Protein AF-A0A7S1Y9V2-F1 (afdb_monomer_lite)

Sequence (322 aa):
MIDVIALRSRYLSIAEAQQNALLRGYDDINAQWHADGDAVVEASERARDGICAKVRVQIKQRAILTREAFEAELQIENGGNVMSEIQVTIKISQKDTGEEATERFSFGEPELVGITGVHGEGTLEPSTSGTATWIFLALGDAAPEEPVAYDVSGSLSYVMDGVLNTETLLPDTIQVSPDPQLELVYFHEYEIFGDDPFTLEVEPSIPYKLAVLVKNVGFGDAISFRIASAQPEIIENDKGLLVDFTIIEAQVAGEPAETNLEVDFGDIPAMSTSVGIWTLTHLCRAHFQTTTLRSRTRVQSTMIGWRLSKVLRFMNLRTVYT

Structure (mmCIF, N/CA/C/O backbone):
data_AF-A0A7S1Y9V2-F1
#
_entry.id   AF-A0A7S1Y9V2-F1
#
loop_
_atom_site.group_PDB
_atom_site.id
_atom_site.type_symbol
_atom_site.label_atom_id
_atom_site.label_alt_id
_atom_site.label_comp_id
_atom_site.label_asym_id
_atom_site.label_entity_id
_atom_site.label_seq_id
_atom_site.pdbx_PDB_ins_code
_atom_site.Cartn_x
_atom_site.Cartn_y
_atom_site.Cartn_z
_atom_site.occupancy
_atom_site.B_iso_or_equiv
_atom_site.auth_seq_id
_atom_site.auth_comp_id
_atom_site.auth_asym_id
_atom_site.auth_atom_id
_atom_site.pdbx_PDB_model_num
ATOM 1 N N . MET A 1 1 ? 17.838 0.874 -98.955 1.00 64.06 1 MET A N 1
ATOM 2 C CA .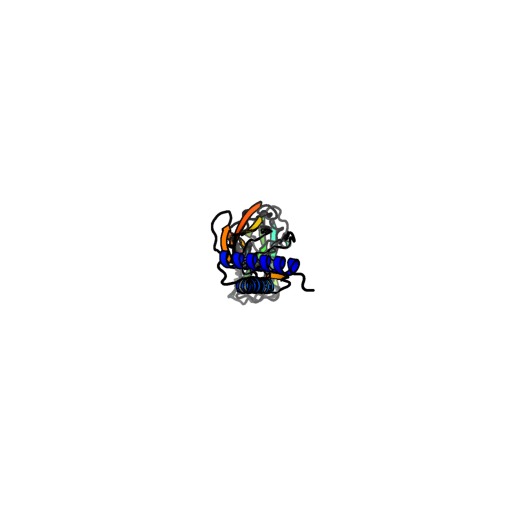 MET A 1 1 ? 19.272 0.539 -98.817 1.00 64.06 1 MET A CA 1
ATOM 3 C C . MET A 1 1 ? 19.503 0.216 -97.349 1.00 64.06 1 MET A C 1
ATOM 5 O O . MET A 1 1 ? 19.065 1.011 -96.529 1.00 64.06 1 MET A O 1
ATOM 9 N N . ILE A 1 2 ? 20.051 -0.955 -97.012 1.00 64.31 2 ILE A N 1
ATOM 10 C CA . ILE A 1 2 ? 20.364 -1.310 -95.616 1.00 64.31 2 ILE A CA 1
ATOM 11 C C . ILE A 1 2 ? 21.590 -0.498 -95.195 1.00 64.31 2 ILE A C 1
ATOM 13 O O . ILE A 1 2 ? 22.586 -0.487 -95.917 1.00 64.31 2 ILE A O 1
ATOM 17 N N . ASP A 1 3 ? 21.512 0.184 -94.055 1.00 83.25 3 ASP A N 1
ATOM 18 C CA . ASP A 1 3 ? 22.645 0.906 -93.480 1.00 83.25 3 ASP A CA 1
ATOM 19 C C . ASP A 1 3 ? 23.629 -0.093 -92.852 1.00 83.25 3 ASP A C 1
ATOM 21 O O . ASP A 1 3 ? 23.461 -0.573 -91.728 1.00 83.25 3 ASP A O 1
ATOM 25 N N . VAL A 1 4 ? 24.651 -0.444 -93.629 1.00 81.44 4 VAL A N 1
ATOM 26 C CA . VAL A 1 4 ? 25.672 -1.428 -93.250 1.00 81.44 4 VAL A CA 1
ATOM 27 C C . VAL A 1 4 ? 26.556 -0.916 -92.104 1.00 81.44 4 VAL A C 1
ATOM 29 O O . VAL A 1 4 ? 27.076 -1.720 -91.329 1.00 81.44 4 VAL A O 1
ATOM 32 N N . ILE A 1 5 ? 26.703 0.405 -91.948 1.00 83.00 5 ILE A N 1
ATOM 33 C CA . ILE A 1 5 ? 27.496 1.009 -90.867 1.00 83.00 5 ILE A CA 1
ATOM 34 C C . ILE A 1 5 ? 26.743 0.857 -89.543 1.00 83.00 5 ILE A C 1
ATOM 36 O O . ILE A 1 5 ? 27.312 0.371 -88.561 1.00 83.00 5 ILE A O 1
ATOM 40 N N . ALA A 1 6 ? 25.447 1.179 -89.535 1.00 77.50 6 ALA A N 1
ATOM 41 C CA . ALA A 1 6 ? 24.588 0.989 -88.370 1.00 77.50 6 ALA A CA 1
ATOM 42 C C . ALA A 1 6 ? 24.471 -0.494 -87.971 1.00 77.50 6 ALA A C 1
ATOM 44 O O . ALA A 1 6 ? 24.520 -0.825 -86.784 1.00 77.50 6 ALA A O 1
ATOM 45 N N . LEU A 1 7 ? 24.372 -1.402 -88.950 1.00 76.06 7 LEU A N 1
ATOM 46 C CA . LEU A 1 7 ? 24.314 -2.844 -88.696 1.00 76.06 7 LEU A CA 1
ATOM 47 C C . LEU A 1 7 ? 25.605 -3.361 -88.039 1.00 76.06 7 LEU A C 1
ATOM 49 O O . LEU A 1 7 ? 25.551 -4.102 -87.059 1.00 76.06 7 LEU A O 1
ATOM 53 N N . ARG A 1 8 ? 26.771 -2.936 -88.544 1.00 77.75 8 ARG A N 1
ATOM 54 C CA . ARG A 1 8 ? 28.077 -3.327 -87.994 1.00 77.75 8 ARG A CA 1
ATOM 55 C C . ARG A 1 8 ? 28.277 -2.810 -86.571 1.00 77.75 8 ARG A C 1
ATOM 57 O O . ARG A 1 8 ? 28.791 -3.543 -85.733 1.00 77.75 8 ARG A O 1
ATOM 64 N N . SER A 1 9 ? 27.852 -1.577 -86.296 1.00 79.00 9 SER A N 1
ATOM 65 C CA . SER A 1 9 ? 27.908 -1.000 -84.949 1.00 79.00 9 SER A CA 1
ATOM 66 C C . SER A 1 9 ? 27.074 -1.811 -83.950 1.00 79.00 9 SER A C 1
ATOM 68 O O . SER A 1 9 ? 27.577 -2.150 -82.883 1.00 79.00 9 SER A O 1
ATOM 70 N N . ARG A 1 10 ? 25.851 -2.216 -84.324 1.00 80.25 10 ARG A N 1
ATOM 71 C CA . ARG A 1 10 ? 25.000 -3.067 -83.474 1.00 80.25 10 ARG A CA 1
ATOM 72 C C . ARG A 1 10 ? 25.573 -4.468 -83.261 1.00 80.25 10 ARG A C 1
ATOM 74 O O . ARG A 1 10 ? 25.473 -5.009 -82.164 1.00 80.25 10 ARG A O 1
ATOM 81 N N . TYR A 1 11 ? 26.185 -5.056 -84.289 1.00 79.94 11 TYR A N 1
ATOM 82 C CA . TYR A 1 11 ? 26.828 -6.366 -84.165 1.00 79.94 11 TYR A CA 1
ATOM 83 C C . TYR A 1 11 ? 27.984 -6.337 -83.158 1.00 79.94 11 TYR A C 1
ATOM 85 O O . TYR A 1 11 ? 28.075 -7.217 -82.307 1.00 79.94 11 TYR A O 1
ATOM 93 N N . LEU A 1 12 ? 28.829 -5.302 -83.215 1.00 80.56 12 LEU A N 1
ATOM 94 C CA . LEU A 1 12 ? 29.941 -5.139 -82.276 1.00 80.56 12 LEU A CA 1
ATOM 95 C C . LEU A 1 12 ? 29.446 -4.974 -80.836 1.00 80.56 12 LEU A C 1
ATOM 97 O O . LEU A 1 12 ? 29.950 -5.661 -79.956 1.00 80.56 12 LEU A O 1
ATOM 101 N N . SER A 1 13 ? 28.401 -4.172 -80.605 1.00 79.69 13 SER A N 1
ATOM 102 C CA . SER A 1 13 ? 27.840 -4.018 -79.255 1.00 79.69 13 SER A CA 1
ATOM 103 C C . SER A 1 13 ? 27.246 -5.316 -78.696 1.00 79.69 13 SER A C 1
ATOM 105 O O . SER A 1 13 ? 27.352 -5.576 -77.502 1.00 79.69 13 SER A O 1
ATOM 107 N N . ILE A 1 14 ? 26.636 -6.152 -79.546 1.00 83.25 14 ILE A N 1
ATOM 108 C CA . ILE A 1 14 ? 26.096 -7.454 -79.121 1.00 83.25 14 ILE A CA 1
ATOM 109 C C . ILE A 1 14 ? 27.239 -8.429 -78.812 1.00 83.25 14 ILE A C 1
ATOM 111 O O . ILE A 1 14 ? 27.176 -9.142 -77.816 1.00 83.25 14 ILE A O 1
ATOM 115 N N . ALA A 1 15 ? 28.298 -8.436 -79.626 1.00 81.31 15 ALA A N 1
ATOM 116 C CA . ALA A 1 15 ? 29.471 -9.276 -79.396 1.00 81.31 15 ALA A CA 1
ATOM 117 C C . ALA A 1 15 ? 30.205 -8.905 -78.094 1.00 81.31 15 ALA A C 1
ATOM 119 O O . ALA A 1 15 ? 30.590 -9.789 -77.332 1.00 81.31 15 ALA A O 1
ATOM 120 N N . GLU A 1 16 ? 30.347 -7.609 -77.806 1.00 85.62 16 GLU A N 1
ATOM 121 C CA . GLU A 1 16 ? 30.912 -7.121 -76.543 1.00 85.62 16 GLU A CA 1
ATOM 122 C C . GLU A 1 16 ? 30.051 -7.528 -75.343 1.00 85.62 16 GLU A C 1
ATOM 124 O O . GLU A 1 16 ? 30.568 -8.031 -74.345 1.00 85.62 16 GLU A O 1
ATOM 129 N N . ALA A 1 17 ? 28.731 -7.366 -75.444 1.00 81.44 17 ALA A N 1
ATOM 130 C CA . ALA A 1 17 ? 27.815 -7.753 -74.379 1.00 81.44 17 ALA A CA 1
ATOM 131 C C . ALA A 1 17 ? 27.815 -9.276 -74.132 1.00 81.44 17 ALA A C 1
ATOM 133 O O . ALA A 1 17 ? 27.832 -9.702 -72.980 1.00 81.44 17 ALA A O 1
ATOM 134 N N . GLN A 1 18 ? 27.911 -10.090 -75.188 1.00 85.81 18 GLN A N 1
ATOM 135 C CA . GLN A 1 18 ? 28.075 -11.543 -75.085 1.00 85.81 18 GLN A CA 1
ATOM 136 C C . GLN A 1 18 ? 29.379 -11.924 -74.372 1.00 85.81 18 GLN A C 1
ATOM 138 O O . GLN A 1 18 ? 29.389 -12.801 -73.510 1.00 85.81 18 GLN A O 1
ATOM 143 N N . GLN A 1 19 ? 30.490 -11.264 -74.704 1.00 82.94 19 GLN A N 1
ATOM 144 C CA . GLN A 1 19 ? 31.775 -11.550 -74.073 1.00 82.94 19 GLN A CA 1
ATOM 145 C C . GLN A 1 19 ? 31.788 -11.146 -72.594 1.00 82.94 19 GLN A C 1
ATOM 147 O O . GLN A 1 19 ? 32.357 -11.857 -71.767 1.00 82.94 19 GLN A O 1
ATOM 152 N N . ASN A 1 20 ? 31.106 -10.055 -72.242 1.00 82.56 20 ASN A N 1
ATOM 153 C CA . ASN A 1 20 ? 30.920 -9.650 -70.852 1.00 82.56 20 ASN A CA 1
ATOM 154 C C . ASN A 1 20 ? 30.060 -10.645 -70.056 1.00 82.56 20 ASN A C 1
ATOM 156 O O . ASN A 1 20 ? 30.394 -10.923 -68.906 1.00 82.56 20 ASN A O 1
ATOM 160 N N . ALA A 1 21 ? 29.001 -11.201 -70.654 1.00 80.75 21 ALA A N 1
ATOM 161 C CA . ALA A 1 21 ? 28.176 -12.233 -70.020 1.00 80.75 21 ALA A CA 1
ATOM 162 C C . ALA A 1 21 ? 29.002 -13.493 -69.699 1.00 80.75 21 ALA A C 1
ATOM 164 O O . ALA A 1 21 ? 29.005 -13.959 -68.560 1.00 80.75 21 ALA A O 1
ATOM 165 N N . LEU A 1 22 ? 29.810 -13.954 -70.661 1.00 82.69 22 LEU A N 1
ATOM 166 C CA . LEU A 1 22 ? 30.729 -15.086 -70.482 1.00 82.69 22 LEU A CA 1
ATOM 167 C C . LEU A 1 22 ? 31.776 -14.824 -69.387 1.00 82.69 22 LEU A C 1
ATOM 169 O O . LEU A 1 22 ? 32.043 -15.698 -68.566 1.00 82.69 22 LEU A O 1
ATOM 173 N N . LEU A 1 23 ? 32.350 -13.614 -69.331 1.00 83.25 23 LEU A N 1
ATOM 174 C CA . LEU A 1 23 ? 33.303 -13.224 -68.277 1.00 83.25 23 LEU A CA 1
ATOM 175 C C . LEU A 1 23 ? 32.680 -13.223 -66.875 1.00 83.25 23 LEU A C 1
ATOM 177 O O . LEU A 1 23 ? 33.390 -13.418 -65.892 1.00 83.25 23 LEU A O 1
ATOM 181 N N . ARG A 1 24 ? 31.366 -13.007 -66.784 1.00 77.38 24 ARG A N 1
ATOM 182 C CA . ARG A 1 24 ? 30.592 -13.081 -65.538 1.00 77.38 24 ARG A CA 1
ATOM 183 C C . ARG A 1 24 ? 30.121 -14.503 -65.210 1.00 77.38 24 ARG A C 1
ATOM 185 O O . ARG A 1 24 ? 29.487 -14.688 -64.179 1.00 77.38 24 ARG A O 1
ATOM 192 N N . GLY A 1 25 ? 30.460 -15.491 -66.043 1.00 85.38 25 GLY A N 1
ATOM 193 C CA . GLY A 1 25 ? 30.134 -16.901 -65.830 1.00 85.38 25 GLY A CA 1
ATOM 194 C C . GLY A 1 25 ? 28.787 -17.348 -66.402 1.00 85.38 25 GLY A C 1
ATOM 195 O O . GLY A 1 25 ? 28.347 -18.445 -66.073 1.00 85.38 25 GLY A O 1
ATOM 196 N N . TYR A 1 26 ? 28.139 -16.535 -67.242 1.00 85.44 26 TYR A N 1
ATOM 197 C CA . TYR A 1 26 ? 26.886 -16.896 -67.911 1.00 85.44 26 TYR A CA 1
ATOM 198 C C . TYR A 1 26 ? 27.145 -17.515 -69.285 1.00 85.44 26 TYR A C 1
ATOM 200 O O . TYR A 1 26 ? 28.031 -17.060 -70.004 1.00 85.44 26 TYR A O 1
ATOM 208 N N . ASP A 1 27 ? 26.335 -18.501 -69.679 1.00 85.62 27 ASP A N 1
ATOM 209 C CA . ASP A 1 27 ? 26.472 -19.193 -70.970 1.00 85.62 27 ASP A CA 1
ATOM 210 C C . ASP A 1 27 ? 26.252 -18.261 -72.177 1.00 85.62 27 ASP A C 1
ATOM 212 O O . ASP A 1 27 ? 26.908 -18.398 -73.214 1.00 85.62 27 ASP A O 1
ATOM 216 N N . ASP A 1 28 ? 25.352 -17.281 -72.044 1.00 87.00 28 ASP A N 1
ATOM 217 C CA . ASP A 1 28 ? 25.141 -16.218 -73.021 1.00 87.00 28 ASP A CA 1
ATOM 218 C C . ASP A 1 28 ? 24.487 -14.963 -72.410 1.00 87.00 28 ASP A C 1
ATOM 220 O O . ASP A 1 28 ? 24.159 -14.901 -71.222 1.00 87.00 28 ASP A O 1
ATOM 224 N N . ILE A 1 29 ? 24.312 -13.930 -73.240 1.00 83.56 29 ILE A N 1
ATOM 225 C CA . ILE A 1 29 ? 23.662 -12.678 -72.843 1.00 83.56 29 ILE A CA 1
ATOM 226 C C . ILE A 1 29 ? 22.190 -12.860 -72.438 1.00 83.56 29 ILE A C 1
ATOM 228 O O . ILE A 1 29 ? 21.700 -12.105 -71.601 1.00 83.56 29 ILE A O 1
ATOM 232 N N . ASN A 1 30 ? 21.480 -13.849 -72.992 1.00 81.81 30 ASN A N 1
ATOM 233 C CA . ASN A 1 30 ? 20.092 -14.117 -72.617 1.00 81.81 30 ASN A CA 1
ATOM 234 C C . ASN A 1 30 ? 20.028 -14.782 -71.238 1.00 81.81 30 ASN A C 1
ATOM 236 O O . ASN A 1 30 ? 19.175 -14.414 -70.438 1.00 81.81 30 ASN A O 1
ATOM 240 N N . ALA A 1 31 ? 20.945 -15.701 -70.932 1.00 81.62 31 ALA A N 1
ATOM 241 C CA . ALA A 1 31 ? 21.089 -16.321 -69.620 1.00 81.62 31 ALA A CA 1
ATOM 242 C C . ALA A 1 31 ? 21.401 -15.271 -68.549 1.00 81.62 31 ALA A C 1
ATOM 244 O O . ALA A 1 31 ? 20.777 -15.278 -67.491 1.00 81.62 31 ALA A O 1
ATOM 245 N N . GLN A 1 32 ? 22.291 -14.318 -68.852 1.00 81.75 32 GLN A N 1
ATOM 246 C CA . GLN A 1 32 ? 22.528 -13.179 -67.968 1.00 81.75 32 GLN A CA 1
ATOM 247 C C . GLN A 1 32 ? 21.259 -12.330 -67.789 1.00 81.75 32 GLN A C 1
ATOM 249 O O . GLN A 1 32 ? 20.904 -11.991 -66.667 1.00 81.75 32 GLN A O 1
ATOM 254 N N . TRP A 1 33 ? 20.559 -11.988 -68.875 1.00 79.38 33 TRP A N 1
ATOM 255 C CA . TRP A 1 33 ? 19.345 -11.169 -68.807 1.00 79.38 33 TRP A CA 1
ATOM 256 C C . TRP A 1 33 ? 18.226 -11.834 -67.994 1.00 79.38 33 TRP A C 1
ATOM 258 O O . TRP A 1 33 ? 17.534 -11.154 -67.240 1.00 79.38 33 TRP A O 1
ATOM 268 N N . HIS A 1 34 ? 18.070 -13.154 -68.116 1.00 81.25 34 HIS A N 1
ATOM 269 C CA . HIS A 1 34 ? 17.133 -13.928 -67.306 1.00 81.25 34 HIS A CA 1
ATOM 270 C C . HIS A 1 34 ? 17.538 -13.949 -65.833 1.00 81.25 34 HIS A C 1
ATOM 272 O O . HIS A 1 34 ? 16.699 -13.647 -64.997 1.00 81.25 34 HIS A O 1
ATOM 278 N N . ALA A 1 35 ? 18.810 -14.205 -65.515 1.00 77.25 35 ALA A N 1
ATOM 279 C CA . ALA A 1 35 ? 19.295 -14.193 -64.135 1.00 77.25 35 ALA A CA 1
ATOM 280 C C . ALA A 1 35 ? 19.149 -12.810 -63.473 1.00 77.25 35 ALA A C 1
ATOM 282 O O . ALA A 1 35 ? 18.684 -12.709 -62.339 1.00 77.25 35 ALA A O 1
ATOM 283 N N . ASP A 1 36 ? 19.487 -11.738 -64.196 1.00 77.88 36 ASP A N 1
ATOM 284 C CA . ASP A 1 36 ? 19.296 -10.361 -63.734 1.00 77.88 36 ASP A CA 1
ATOM 285 C C . ASP A 1 36 ? 17.791 -10.052 -63.553 1.00 77.88 36 ASP A C 1
ATOM 287 O O . ASP A 1 36 ? 17.399 -9.371 -62.604 1.00 77.88 36 ASP A O 1
ATOM 291 N N . GLY A 1 37 ? 16.931 -10.577 -64.434 1.00 74.31 37 GLY A N 1
ATOM 292 C CA . GLY A 1 37 ? 15.474 -10.467 -64.339 1.00 74.31 37 GLY A CA 1
ATOM 293 C C . GLY A 1 37 ? 14.886 -11.205 -63.135 1.00 74.31 37 GLY A C 1
ATOM 294 O O . GLY A 1 37 ? 14.095 -10.619 -62.397 1.00 74.31 37 GLY A O 1
ATOM 295 N N . ASP A 1 38 ? 15.307 -12.445 -62.900 1.00 76.38 38 ASP A N 1
ATOM 296 C CA . ASP A 1 38 ? 14.880 -13.271 -61.769 1.00 76.38 38 ASP A CA 1
ATOM 297 C C . ASP A 1 38 ? 15.335 -12.648 -60.444 1.00 76.38 38 ASP A C 1
ATOM 299 O O . ASP A 1 38 ? 14.538 -12.531 -59.518 1.00 76.38 38 ASP A O 1
ATOM 303 N N . ALA A 1 39 ? 16.560 -12.114 -60.377 1.00 70.56 39 ALA A N 1
ATOM 304 C CA . ALA A 1 39 ? 17.049 -11.381 -59.209 1.00 70.56 39 ALA A CA 1
ATOM 305 C C . ALA A 1 39 ? 16.208 -10.127 -58.904 1.00 70.56 39 ALA A C 1
ATOM 307 O O . ALA A 1 39 ? 15.955 -9.813 -57.740 1.00 70.56 39 ALA A O 1
ATOM 308 N N . VAL A 1 40 ? 15.739 -9.412 -59.935 1.00 71.56 40 VAL A N 1
ATOM 309 C CA . VAL A 1 40 ? 14.838 -8.258 -59.777 1.00 71.56 40 VAL A CA 1
ATOM 310 C C . VAL A 1 40 ? 13.437 -8.693 -59.339 1.00 71.56 40 VAL A C 1
ATOM 312 O O . VAL A 1 40 ? 12.821 -8.005 -58.524 1.00 71.56 40 VAL A O 1
ATOM 315 N N . VAL A 1 41 ? 12.925 -9.817 -59.849 1.00 73.88 41 VAL A N 1
ATOM 316 C CA . VAL A 1 41 ? 11.632 -10.379 -59.428 1.00 73.88 41 VAL A CA 1
ATOM 317 C C . VAL A 1 41 ? 11.703 -10.843 -57.975 1.00 73.88 41 VAL A C 1
ATOM 319 O O . VAL A 1 41 ? 10.873 -10.410 -57.183 1.00 73.88 41 VAL A O 1
ATOM 322 N N . GLU A 1 42 ? 12.725 -11.604 -57.588 1.00 67.44 42 GLU A N 1
ATOM 323 C CA . GLU A 1 42 ? 12.941 -12.030 -56.202 1.00 67.44 42 GLU A CA 1
ATOM 324 C C . GLU A 1 42 ? 13.129 -10.845 -55.252 1.00 67.44 42 GLU A C 1
ATOM 326 O O . GLU A 1 42 ? 12.566 -10.840 -54.159 1.00 67.44 42 GLU A O 1
ATOM 331 N N . ALA A 1 43 ? 13.890 -9.819 -55.650 1.00 61.19 43 ALA A N 1
ATOM 332 C CA . ALA A 1 43 ? 14.025 -8.594 -54.867 1.00 61.19 43 ALA A CA 1
ATOM 333 C C . ALA A 1 43 ? 12.691 -7.836 -54.770 1.00 61.19 43 ALA A C 1
ATOM 335 O O . ALA A 1 43 ? 12.378 -7.272 -53.725 1.00 61.19 43 ALA A O 1
ATOM 336 N N . SER A 1 44 ? 11.870 -7.845 -55.825 1.00 60.44 44 SER A N 1
ATOM 337 C CA . SER A 1 44 ? 10.528 -7.255 -55.804 1.00 60.44 44 SER A CA 1
ATOM 338 C C . SER A 1 44 ? 9.541 -8.060 -54.957 1.00 60.44 44 SER A C 1
ATOM 340 O O . SER A 1 44 ? 8.624 -7.461 -54.399 1.00 60.44 44 SER A O 1
ATOM 342 N N . GLU A 1 45 ? 9.670 -9.382 -54.889 1.00 58.75 45 GLU A N 1
ATOM 343 C CA . GLU A 1 45 ? 8.857 -10.255 -54.037 1.00 58.75 45 GLU A CA 1
ATOM 344 C C . GLU A 1 45 ? 9.274 -10.104 -52.571 1.00 58.75 45 GLU A C 1
ATOM 346 O O . GLU A 1 45 ? 8.425 -9.832 -51.724 1.00 58.75 45 GLU A O 1
ATOM 351 N N . ARG A 1 46 ? 10.582 -10.087 -52.285 1.00 54.81 46 ARG A N 1
ATOM 352 C CA . ARG A 1 46 ? 11.122 -9.737 -50.963 1.00 54.81 46 ARG A CA 1
ATOM 353 C C . ARG A 1 46 ? 10.770 -8.321 -50.533 1.00 54.81 46 ARG A C 1
ATOM 355 O O . ARG A 1 46 ? 10.461 -8.122 -49.375 1.00 54.81 46 ARG A O 1
ATOM 362 N N . ALA A 1 47 ? 10.703 -7.348 -51.439 1.00 50.00 47 ALA A N 1
ATOM 363 C CA . ALA A 1 47 ? 10.224 -6.001 -51.123 1.00 50.00 47 ALA A CA 1
ATOM 364 C C . ALA A 1 47 ? 8.699 -5.924 -50.898 1.00 50.00 47 ALA A C 1
ATOM 366 O O . ALA A 1 47 ? 8.209 -4.980 -50.274 1.00 50.00 47 ALA A O 1
ATOM 367 N N . ARG A 1 48 ? 7.927 -6.883 -51.430 1.00 50.12 48 ARG A N 1
ATOM 368 C CA . ARG A 1 48 ? 6.478 -6.996 -51.189 1.00 50.12 48 ARG A CA 1
ATOM 369 C C . ARG A 1 48 ? 6.179 -7.641 -49.835 1.00 50.12 48 ARG A C 1
ATOM 371 O O . ARG A 1 48 ? 5.259 -7.173 -49.165 1.00 50.12 48 ARG A O 1
ATOM 378 N N . ASP A 1 49 ? 6.976 -8.628 -49.433 1.00 47.03 49 ASP A N 1
ATOM 379 C CA . ASP A 1 49 ? 6.857 -9.327 -48.143 1.00 47.03 49 ASP A CA 1
ATOM 380 C C . ASP A 1 49 ? 7.655 -8.645 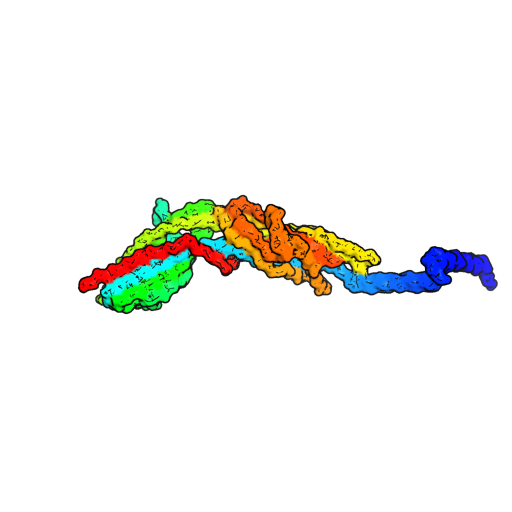-47.014 1.00 47.03 49 ASP A C 1
ATOM 382 O O . ASP A 1 49 ? 7.307 -8.722 -45.836 1.00 47.03 49 ASP A O 1
ATOM 386 N N . GLY A 1 50 ? 8.696 -7.904 -47.382 1.00 45.22 50 GLY A N 1
ATOM 387 C CA . GLY A 1 50 ? 9.606 -7.160 -46.527 1.00 45.22 50 GLY A CA 1
ATOM 388 C C . GLY A 1 50 ? 8.996 -5.873 -46.018 1.00 45.22 50 GLY A C 1
ATOM 389 O O . GLY A 1 50 ? 9.202 -4.795 -46.566 1.00 45.22 50 GLY A O 1
ATOM 390 N N . ILE A 1 51 ? 8.209 -5.964 -44.957 1.00 48.62 51 ILE A N 1
ATOM 391 C CA . ILE A 1 51 ? 7.627 -4.794 -44.314 1.00 48.62 51 ILE A CA 1
ATOM 392 C C . ILE A 1 51 ? 8.437 -4.472 -43.054 1.00 48.62 51 ILE A C 1
ATOM 394 O O . ILE A 1 51 ? 8.229 -5.069 -42.002 1.00 48.62 51 ILE A O 1
ATOM 398 N N . CYS A 1 52 ? 9.296 -3.453 -43.124 1.00 53.22 52 CYS A N 1
ATOM 399 C CA . CYS A 1 52 ? 9.846 -2.808 -41.928 1.00 53.22 52 CYS A CA 1
ATOM 400 C C . CYS A 1 52 ? 8.737 -1.966 -41.278 1.00 53.22 52 CYS A C 1
ATOM 402 O O . CYS A 1 52 ? 8.370 -0.892 -41.766 1.00 53.22 52 CYS A O 1
ATOM 404 N N . ALA A 1 53 ? 8.127 -2.504 -40.221 1.00 50.19 53 ALA A N 1
ATOM 405 C CA . ALA A 1 53 ? 6.979 -1.902 -39.554 1.00 50.19 53 ALA A CA 1
ATOM 406 C C . ALA A 1 53 ? 7.341 -0.574 -38.864 1.00 50.19 53 ALA A C 1
ATOM 408 O O . ALA A 1 53 ? 8.401 -0.425 -38.255 1.00 50.19 53 ALA A O 1
ATOM 409 N N . LYS A 1 54 ? 6.413 0.388 -38.909 1.00 49.59 54 LYS A N 1
ATOM 410 C CA . LYS A 1 54 ? 6.398 1.514 -37.967 1.00 49.59 54 LYS A CA 1
ATOM 411 C C . LYS A 1 54 ? 5.753 1.014 -36.684 1.00 49.59 54 LYS A C 1
ATOM 413 O O . LYS A 1 54 ? 4.601 0.588 -36.713 1.00 49.59 54 LYS A O 1
ATOM 418 N N . VAL A 1 55 ? 6.494 1.055 -35.582 1.00 50.53 55 VAL A N 1
ATOM 419 C CA . VAL A 1 55 ? 6.049 0.480 -34.309 1.00 50.53 55 VAL A CA 1
ATOM 420 C C . VAL A 1 55 ? 5.730 1.601 -33.328 1.00 50.53 55 VAL A C 1
ATOM 422 O O . VAL A 1 55 ? 6.595 2.424 -33.013 1.00 50.53 55 VAL A O 1
ATOM 425 N N . ARG A 1 56 ? 4.497 1.617 -32.811 1.00 51.84 56 ARG A N 1
ATOM 426 C CA . ARG A 1 56 ? 4.140 2.380 -31.610 1.00 51.84 56 ARG A CA 1
ATOM 427 C C . ARG A 1 56 ? 4.035 1.424 -30.424 1.00 51.84 56 ARG A C 1
ATOM 429 O O . ARG A 1 56 ? 3.134 0.590 -30.371 1.00 51.84 56 ARG A O 1
ATOM 436 N N . VAL A 1 57 ? 4.946 1.569 -29.465 1.00 53.06 57 VAL A N 1
ATOM 437 C CA . VAL A 1 57 ? 4.967 0.767 -28.233 1.00 53.06 57 VAL A CA 1
ATOM 438 C C . VAL A 1 57 ? 4.180 1.486 -27.147 1.00 53.06 57 VAL A C 1
ATOM 440 O O . VAL A 1 57 ? 4.508 2.620 -26.800 1.00 53.06 57 VAL A O 1
ATOM 443 N N . GLN A 1 58 ? 3.168 0.831 -26.578 1.00 53.34 58 GLN A N 1
ATOM 444 C CA . GLN A 1 58 ? 2.558 1.259 -25.322 1.00 53.34 58 GLN A CA 1
ATOM 445 C C . GLN A 1 58 ? 2.930 0.277 -24.216 1.00 53.34 58 GLN A C 1
ATOM 447 O O . GLN A 1 58 ? 2.616 -0.907 -24.270 1.00 53.34 58 GLN A O 1
ATOM 452 N N . ILE A 1 59 ? 3.569 0.779 -23.164 1.00 55.34 59 ILE A N 1
ATOM 453 C CA . ILE A 1 59 ? 3.931 -0.043 -22.010 1.00 55.34 59 ILE A CA 1
ATOM 45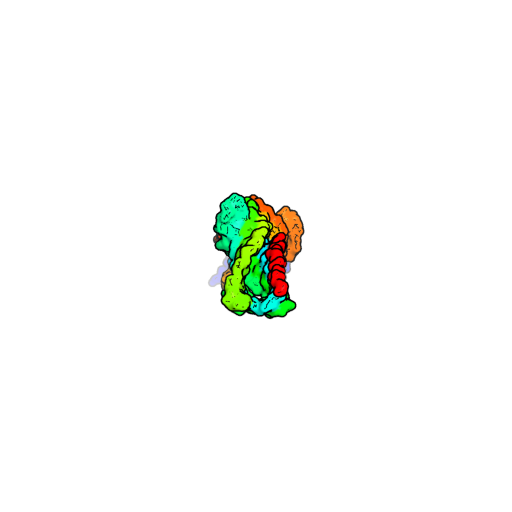4 C C . ILE A 1 59 ? 2.778 0.025 -21.001 1.00 55.34 59 ILE A C 1
ATOM 456 O O . ILE A 1 59 ? 2.629 1.022 -20.293 1.00 55.34 59 ILE A O 1
ATOM 460 N N . LYS A 1 60 ? 1.939 -1.018 -20.944 1.00 55.31 60 LYS A N 1
ATOM 461 C CA . LYS A 1 60 ? 0.908 -1.166 -19.904 1.00 55.31 60 LYS A CA 1
ATOM 462 C C . LYS A 1 60 ? 1.560 -1.754 -18.655 1.00 55.31 60 LYS A C 1
ATOM 464 O O . LYS A 1 60 ? 1.970 -2.906 -18.654 1.00 55.31 60 LYS A O 1
ATOM 469 N N . GLN A 1 61 ? 1.684 -0.960 -17.596 1.00 60.00 61 GLN A N 1
ATOM 470 C CA . GLN A 1 61 ? 2.412 -1.380 -16.396 1.00 60.00 61 GLN A CA 1
ATOM 471 C C . GLN A 1 61 ? 1.478 -1.744 -15.264 1.00 60.00 61 GLN A C 1
ATOM 473 O O . GLN A 1 61 ? 0.569 -0.989 -14.922 1.00 60.00 61 GLN A O 1
ATOM 478 N N . ARG A 1 62 ? 1.782 -2.880 -14.641 1.00 65.75 62 ARG A N 1
ATOM 479 C CA . ARG A 1 62 ? 1.324 -3.224 -13.304 1.00 65.75 62 ARG A CA 1
ATOM 480 C C . ARG A 1 62 ? 2.553 -3.270 -12.407 1.00 65.75 62 ARG A C 1
ATOM 482 O O . ARG A 1 62 ? 3.554 -3.899 -12.736 1.00 65.75 62 ARG A O 1
ATOM 489 N N . ALA A 1 63 ? 2.478 -2.559 -11.297 1.00 67.25 63 ALA A N 1
ATOM 490 C CA . ALA A 1 63 ? 3.545 -2.480 -10.320 1.00 67.25 63 ALA A CA 1
ATOM 491 C C . ALA A 1 63 ? 2.974 -2.845 -8.952 1.00 67.25 63 ALA A C 1
ATOM 493 O O . ALA A 1 63 ?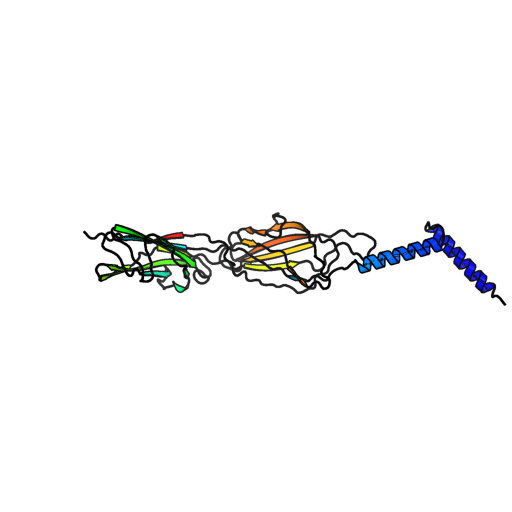 1.838 -2.477 -8.639 1.00 67.25 63 ALA A O 1
ATOM 494 N N . ILE A 1 64 ? 3.745 -3.603 -8.179 1.00 70.75 64 ILE A N 1
ATOM 495 C CA . ILE A 1 64 ? 3.346 -4.085 -6.860 1.00 70.75 64 ILE A CA 1
ATOM 496 C C . ILE A 1 64 ? 4.166 -3.329 -5.822 1.00 70.75 64 ILE A C 1
ATOM 498 O O . ILE A 1 64 ? 5.388 -3.235 -5.931 1.00 70.75 64 ILE A O 1
ATOM 502 N N . LEU A 1 65 ? 3.465 -2.773 -4.837 1.00 71.38 65 LEU A N 1
ATOM 503 C CA . LEU A 1 65 ? 4.037 -2.036 -3.721 1.00 71.38 65 LEU A CA 1
ATOM 504 C C . LEU A 1 65 ? 3.357 -2.493 -2.433 1.00 71.38 65 LEU A C 1
ATOM 506 O O . LEU A 1 65 ? 2.126 -2.501 -2.355 1.00 71.38 65 LEU A O 1
ATOM 510 N N . THR A 1 66 ? 4.163 -2.836 -1.435 1.00 69.81 66 THR A N 1
ATOM 511 C CA . THR A 1 66 ? 3.681 -3.224 -0.108 1.00 69.81 66 THR A CA 1
ATOM 512 C C . THR A 1 66 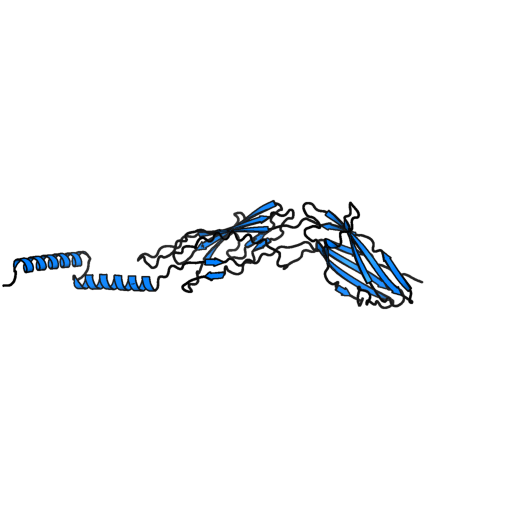? 3.423 -1.979 0.734 1.00 69.81 66 THR A C 1
ATOM 514 O O . THR A 1 66 ? 4.276 -1.096 0.798 1.00 69.81 66 THR A O 1
ATOM 517 N N . ARG A 1 67 ? 2.261 -1.915 1.393 1.00 75.12 67 ARG A N 1
ATOM 518 C CA . ARG A 1 67 ? 1.941 -0.888 2.396 1.00 75.12 67 ARG A CA 1
ATOM 519 C C . ARG A 1 67 ? 1.866 -1.490 3.795 1.00 75.12 67 ARG A C 1
ATOM 521 O O . ARG A 1 67 ? 1.603 -2.684 3.957 1.00 75.12 67 ARG A O 1
ATOM 528 N N . GLU A 1 68 ? 2.086 -0.630 4.779 1.00 78.44 68 GLU A N 1
ATOM 529 C CA . GLU A 1 68 ? 1.904 -0.918 6.198 1.00 78.44 68 GLU A CA 1
ATOM 530 C C . GLU A 1 68 ? 0.409 -0.988 6.542 1.00 78.44 68 GLU A C 1
ATOM 532 O O . GLU A 1 68 ? -0.378 -0.114 6.165 1.00 78.44 68 GLU A O 1
ATOM 537 N N . ALA A 1 69 ? 0.028 -2.056 7.242 1.00 86.50 69 ALA A N 1
ATOM 538 C CA . ALA A 1 69 ? -1.300 -2.245 7.806 1.00 86.50 69 ALA A CA 1
ATOM 539 C C . ALA A 1 69 ? -1.197 -2.548 9.302 1.00 86.50 69 ALA A C 1
ATOM 541 O O . ALA A 1 69 ? -0.247 -3.195 9.764 1.00 86.50 69 ALA A O 1
ATOM 542 N N . PHE A 1 70 ? -2.202 -2.108 10.046 1.00 90.12 70 PHE A N 1
ATOM 543 C CA . PHE A 1 70 ? -2.325 -2.328 11.479 1.00 90.12 70 PHE A CA 1
ATOM 544 C C . PHE A 1 70 ? -3.543 -3.197 11.764 1.00 90.12 70 PHE A C 1
ATOM 546 O O . PHE A 1 70 ? -4.560 -3.104 11.076 1.00 90.12 70 PHE A O 1
ATOM 553 N N . GLU A 1 71 ? -3.432 -4.027 12.794 1.00 91.69 71 GLU A N 1
ATOM 554 C CA . GLU A 1 71 ? -4.528 -4.848 13.294 1.00 91.69 71 GLU A CA 1
ATOM 555 C C . GLU A 1 71 ? -4.905 -4.386 14.695 1.00 91.69 71 GLU A C 1
ATOM 557 O O . GLU A 1 71 ? -4.037 -4.165 15.539 1.00 91.69 71 GLU A O 1
ATOM 562 N N . ALA A 1 72 ? -6.201 -4.239 14.929 1.00 88.94 72 ALA A N 1
ATOM 563 C CA . ALA A 1 72 ? -6.793 -3.972 16.227 1.00 88.94 72 ALA A CA 1
ATOM 564 C C . ALA A 1 72 ? -7.720 -5.127 16.593 1.00 88.94 72 ALA A C 1
ATOM 566 O O . ALA A 1 72 ? -8.665 -5.399 15.867 1.00 88.94 72 ALA A O 1
ATOM 567 N N . GLU A 1 73 ? -7.477 -5.774 17.726 1.00 91.19 73 GLU A N 1
ATOM 568 C CA . GLU A 1 73 ? -8.306 -6.853 18.259 1.00 91.19 73 GLU A CA 1
ATOM 569 C C . GLU A 1 73 ? -8.946 -6.400 19.576 1.00 91.19 73 GLU A C 1
ATOM 571 O O . GLU A 1 73 ? -8.247 -5.987 20.506 1.00 91.19 73 GLU A O 1
ATOM 576 N N . LEU A 1 74 ? -10.273 -6.496 19.662 1.00 90.50 74 LEU A N 1
ATOM 577 C CA . LEU A 1 74 ? -11.036 -6.364 20.899 1.00 90.50 74 LEU A CA 1
ATOM 578 C C . LEU A 1 74 ? -11.573 -7.734 21.307 1.00 90.50 74 LEU A C 1
ATOM 580 O O . LEU A 1 74 ? -12.295 -8.364 20.537 1.00 90.50 74 LEU A O 1
ATOM 584 N N . GLN A 1 75 ? -11.290 -8.149 22.542 1.00 91.88 75 GLN A N 1
ATOM 585 C CA . GLN A 1 75 ? -11.870 -9.345 23.150 1.00 91.88 75 GLN A CA 1
ATOM 586 C C . GLN A 1 75 ? -12.783 -8.970 24.325 1.00 91.88 75 GLN A C 1
ATOM 588 O O . GLN A 1 75 ? -12.385 -8.260 25.251 1.00 91.88 75 GLN A O 1
ATOM 593 N N . ILE A 1 76 ? -14.009 -9.490 24.300 1.00 91.81 76 ILE A N 1
ATOM 594 C CA . ILE A 1 76 ? -15.045 -9.279 25.314 1.00 91.81 76 ILE A CA 1
ATOM 595 C C . ILE A 1 76 ? -15.333 -10.620 25.993 1.00 91.81 76 ILE A C 1
ATOM 597 O O . ILE A 1 76 ? -15.660 -11.598 25.321 1.00 91.81 76 ILE A O 1
ATOM 601 N N . GLU A 1 77 ? -15.239 -10.678 27.323 1.00 92.38 77 GLU A N 1
ATOM 602 C CA . GLU A 1 77 ? -15.679 -11.828 28.121 1.00 92.38 77 GLU A CA 1
ATOM 603 C C . GLU A 1 77 ? -16.989 -11.472 28.838 1.00 92.38 77 GLU A C 1
ATOM 605 O O . GLU A 1 77 ? -16.989 -10.730 29.824 1.00 92.38 77 GLU A O 1
ATOM 610 N N . ASN A 1 78 ? -18.118 -12.012 28.363 1.00 91.69 78 ASN A N 1
ATOM 611 C CA . ASN A 1 78 ? -19.409 -11.791 29.003 1.00 91.69 78 ASN A CA 1
ATOM 612 C C . ASN A 1 78 ? -19.631 -12.797 30.138 1.00 91.69 78 ASN A C 1
ATOM 614 O O . ASN A 1 78 ? -20.103 -13.911 29.918 1.00 91.69 78 ASN A O 1
ATOM 618 N N . GLY A 1 79 ? -19.313 -12.395 31.367 1.00 89.19 79 GLY A N 1
ATOM 619 C CA . GLY A 1 79 ? -19.607 -13.178 32.570 1.00 89.19 79 GLY A CA 1
ATOM 620 C C . GLY A 1 79 ? -21.040 -13.037 33.101 1.00 89.19 79 GLY A C 1
ATOM 621 O O . GLY A 1 79 ? -21.381 -13.727 34.057 1.00 89.19 79 GLY A O 1
ATOM 622 N N . GLY A 1 80 ? -21.856 -12.145 32.527 1.00 87.69 80 GLY A N 1
ATOM 623 C CA . GLY A 1 80 ? -23.168 -11.752 33.048 1.00 87.69 80 GLY A CA 1
ATOM 624 C C . GLY A 1 80 ? -24.344 -12.199 32.177 1.00 87.69 80 GLY A C 1
ATOM 625 O O . GLY A 1 80 ? -24.291 -13.235 31.516 1.00 87.69 80 GLY A O 1
ATOM 626 N N . ASN A 1 81 ? -25.423 -11.410 32.199 1.00 93.50 81 ASN A N 1
ATOM 627 C CA . ASN A 1 81 ? -26.592 -11.594 31.335 1.00 93.50 81 ASN A CA 1
ATOM 628 C C . ASN A 1 81 ? -26.272 -11.227 29.876 1.00 93.50 81 ASN A C 1
ATOM 630 O O . ASN A 1 81 ? -25.164 -10.808 29.551 1.00 93.50 81 ASN A O 1
ATOM 634 N N . VAL A 1 82 ? -27.242 -11.394 28.973 1.00 94.44 82 VAL A N 1
ATOM 635 C CA . VAL A 1 82 ? -27.054 -11.064 27.555 1.00 94.44 82 VAL A CA 1
ATOM 636 C C . VAL A 1 82 ? -26.626 -9.602 27.394 1.00 94.44 82 VAL A C 1
ATOM 638 O O . VAL A 1 82 ? -27.250 -8.692 27.944 1.00 94.44 82 VAL A O 1
ATOM 641 N N . MET A 1 83 ? -25.548 -9.387 26.643 1.00 96.69 83 MET A N 1
ATOM 642 C CA . MET A 1 83 ? -25.161 -8.063 26.167 1.00 96.69 83 MET A CA 1
ATOM 643 C C . MET A 1 83 ? -25.841 -7.835 24.822 1.00 96.69 83 MET A C 1
ATOM 645 O O . MET A 1 83 ? -25.780 -8.691 23.940 1.00 96.69 83 MET A O 1
ATOM 649 N N . SER A 1 84 ? -26.483 -6.687 24.665 1.00 97.44 84 SER A N 1
ATOM 650 C CA . SER A 1 84 ? -27.190 -6.285 23.446 1.00 97.44 84 SER A CA 1
ATOM 651 C C . SER A 1 84 ? -26.774 -4.881 23.026 1.00 97.44 84 SER A C 1
ATOM 653 O O . SER A 1 84 ? -26.102 -4.190 23.787 1.00 97.44 84 SER A O 1
ATOM 655 N N . GLU A 1 85 ? -27.137 -4.473 21.813 1.00 97.38 85 GLU A N 1
ATOM 656 C CA . GLU A 1 85 ? -26.784 -3.166 21.248 1.00 97.38 85 GLU A CA 1
ATOM 657 C C . GLU A 1 85 ? -25.277 -2.864 21.315 1.00 97.38 85 GLU A C 1
ATOM 659 O O . GLU A 1 85 ? -24.854 -1.747 21.617 1.00 97.38 85 GLU A O 1
ATOM 664 N N . ILE A 1 86 ? -24.448 -3.887 21.075 1.00 97.06 86 ILE A N 1
ATOM 665 C CA . ILE A 1 86 ? -22.996 -3.737 21.176 1.00 97.06 86 ILE A CA 1
ATOM 666 C C . ILE A 1 86 ? -22.506 -2.805 20.067 1.00 97.06 86 ILE A C 1
ATOM 668 O O . ILE A 1 86 ? -22.702 -3.069 18.878 1.00 97.06 86 ILE A O 1
ATOM 672 N N . GLN A 1 87 ? -21.838 -1.729 20.475 1.00 96.69 87 GLN A N 1
ATOM 673 C CA . GLN A 1 87 ? -21.243 -0.730 19.603 1.00 96.69 87 GLN A CA 1
ATOM 674 C C . GLN A 1 87 ? -19.795 -0.459 20.010 1.00 96.69 87 GLN A C 1
ATOM 676 O O . GLN A 1 87 ? -19.501 -0.196 21.177 1.00 96.69 87 GLN A O 1
ATOM 681 N N . VAL A 1 88 ? -18.893 -0.488 19.033 1.00 95.50 88 VAL A N 1
ATOM 682 C CA . VAL A 1 88 ? -17.479 -0.158 19.219 1.00 95.50 88 VAL A CA 1
ATOM 683 C C . VAL A 1 88 ? -17.123 1.031 18.340 1.00 95.50 88 VAL A C 1
ATOM 685 O O . VAL A 1 88 ? -17.375 1.032 17.138 1.00 95.50 88 VAL A O 1
ATOM 688 N N . THR A 1 89 ? -16.501 2.035 18.947 1.00 94.81 89 THR A N 1
ATOM 689 C CA . THR A 1 89 ? -15.950 3.197 18.244 1.00 94.81 89 THR A CA 1
ATOM 690 C C . THR A 1 89 ? -14.448 3.202 18.456 1.00 94.81 89 THR A C 1
ATOM 692 O O . THR A 1 89 ? -14.002 3.313 19.597 1.00 94.81 89 THR A O 1
ATOM 695 N N . ILE A 1 90 ? -13.669 3.111 17.380 1.00 94.56 90 ILE A N 1
ATOM 696 C CA . ILE A 1 90 ? -12.214 3.287 17.430 1.00 94.56 90 ILE A CA 1
ATOM 697 C C . ILE A 1 90 ? -11.897 4.769 17.245 1.00 94.56 90 ILE A C 1
ATOM 699 O O . ILE A 1 90 ? -12.467 5.434 16.381 1.00 94.56 90 ILE A O 1
ATOM 703 N N . LYS A 1 91 ? -10.973 5.279 18.058 1.00 95.69 91 LYS A N 1
ATOM 704 C CA . LYS A 1 91 ? -10.463 6.644 17.975 1.00 95.69 91 LYS A CA 1
ATOM 705 C C . LYS A 1 91 ? -8.947 6.624 17.943 1.00 95.69 91 LYS A C 1
ATOM 707 O O . LYS A 1 91 ? -8.322 6.020 18.814 1.00 95.69 91 LYS A O 1
ATOM 712 N N . ILE A 1 92 ? -8.364 7.335 16.987 1.00 96.50 92 ILE A N 1
ATOM 713 C CA . ILE A 1 92 ? -6.917 7.504 16.893 1.00 96.50 92 ILE A CA 1
ATOM 714 C C . ILE A 1 92 ? -6.568 8.959 17.181 1.00 96.50 92 ILE A C 1
ATOM 716 O O . ILE A 1 92 ? -7.207 9.874 16.663 1.00 96.50 92 ILE A O 1
ATOM 720 N N . SER A 1 93 ? -5.550 9.178 18.008 1.00 97.25 93 SER A N 1
ATOM 721 C CA . SER A 1 93 ? -4.993 10.504 18.278 1.00 97.25 93 SER A CA 1
ATOM 722 C C . SER A 1 93 ? -3.478 10.506 18.154 1.00 97.25 93 SER A C 1
ATOM 724 O O . SER A 1 93 ? -2.824 9.523 18.494 1.00 97.25 93 SER A O 1
ATOM 726 N N . GLN A 1 94 ? -2.898 11.605 17.686 1.00 97.19 94 GLN A N 1
ATOM 727 C CA . GLN A 1 94 ? -1.449 11.759 17.644 1.00 97.19 94 GLN A CA 1
ATOM 728 C C . GLN A 1 94 ? -0.893 11.800 19.073 1.00 97.19 94 GLN A C 1
ATOM 730 O O . GLN A 1 94 ? -1.368 12.567 19.907 1.00 97.19 94 GLN A O 1
ATOM 735 N N . LYS A 1 95 ? 0.120 10.978 19.363 1.00 95.56 95 LYS A N 1
ATOM 736 C CA . LYS A 1 95 ? 0.604 10.748 20.733 1.00 95.56 95 LYS A CA 1
ATOM 737 C C . LYS A 1 95 ? 1.167 12.002 21.406 1.00 95.56 95 LYS A C 1
ATOM 739 O O . LYS A 1 95 ? 0.937 12.223 22.591 1.00 95.56 95 LYS A O 1
ATOM 744 N N . ASP A 1 96 ? 1.896 12.822 20.653 1.00 93.69 96 ASP A N 1
ATOM 745 C CA . ASP A 1 96 ? 2.592 13.988 21.209 1.00 93.69 96 ASP A CA 1
ATOM 746 C C . ASP A 1 96 ? 1.658 15.179 21.467 1.00 93.69 96 ASP A C 1
ATOM 748 O O . ASP A 1 96 ? 1.880 15.957 22.395 1.00 93.69 96 ASP A O 1
ATOM 752 N N . THR A 1 97 ? 0.614 15.337 20.650 1.00 95.25 97 THR A N 1
ATOM 753 C CA . THR A 1 97 ? -0.297 16.495 20.697 1.00 95.25 97 THR A CA 1
ATOM 754 C C . THR A 1 97 ? -1.653 16.166 21.319 1.00 95.25 97 THR A C 1
ATOM 756 O O . THR A 1 97 ? -2.333 17.066 21.810 1.00 95.25 97 THR A O 1
ATOM 759 N N . GLY A 1 98 ? -2.059 14.893 21.304 1.00 94.62 98 GLY A N 1
ATOM 760 C CA . GLY A 1 98 ? -3.407 14.446 21.651 1.00 94.62 98 GLY A CA 1
ATOM 761 C C . GLY A 1 98 ? -4.473 14.823 20.615 1.00 94.62 98 GLY A C 1
ATOM 762 O O . GLY A 1 98 ? -5.660 14.629 20.876 1.00 94.62 98 GLY A O 1
ATOM 763 N N . GLU A 1 99 ? -4.080 15.376 19.463 1.00 96.44 99 GLU A N 1
ATOM 764 C CA . GLU A 1 99 ? -5.003 15.742 18.388 1.00 96.44 99 GLU A CA 1
ATOM 765 C C . GLU A 1 99 ? -5.659 14.487 17.808 1.00 96.44 99 GLU A C 1
ATOM 767 O O . GLU A 1 99 ? -4.983 13.497 17.529 1.00 96.44 99 GLU A O 1
ATOM 772 N N . GLU A 1 100 ? -6.979 14.515 17.639 1.00 96.56 100 GLU A N 1
ATOM 773 C CA . GLU A 1 100 ? -7.707 13.437 16.975 1.00 96.56 100 GLU A CA 1
ATOM 774 C C . GLU A 1 100 ? -7.319 13.373 15.497 1.00 96.56 100 GLU A C 1
ATOM 776 O O . GLU A 1 100 ? -7.283 14.395 14.822 1.00 96.56 100 GLU A O 1
ATOM 781 N N . ALA A 1 101 ? -7.003 12.168 15.031 1.00 97.12 101 ALA A N 1
ATOM 782 C CA . ALA A 1 101 ? -6.451 11.915 13.707 1.00 97.12 101 ALA A CA 1
ATOM 783 C C . ALA A 1 101 ? -7.057 10.663 13.051 1.00 97.12 101 ALA A C 1
ATOM 785 O O . ALA A 1 101 ? -6.455 10.078 12.151 1.00 97.12 101 ALA A O 1
ATOM 786 N N . THR A 1 102 ? -8.222 10.203 13.522 1.00 96.31 102 THR A N 1
ATOM 787 C CA . THR A 1 102 ? -8.909 9.002 13.014 1.00 96.31 102 THR A CA 1
ATOM 788 C C . THR A 1 102 ? -9.144 9.074 11.501 1.00 96.31 102 THR A C 1
ATOM 790 O O . THR A 1 102 ? -9.062 8.061 10.815 1.00 96.31 102 THR A O 1
ATOM 793 N N . GLU A 1 103 ? -9.373 10.270 10.962 1.00 96.00 103 GLU A N 1
ATOM 794 C CA . GLU A 1 103 ? -9.575 10.546 9.538 1.00 96.00 103 GLU A CA 1
ATOM 795 C C . GLU A 1 103 ? -8.342 10.295 8.661 1.00 96.00 103 GLU A C 1
ATOM 797 O O . GLU A 1 103 ? -8.485 10.135 7.449 1.00 96.00 103 GLU A O 1
ATOM 802 N N . ARG A 1 104 ? -7.145 10.213 9.258 1.00 95.38 104 ARG A N 1
ATOM 803 C CA . ARG A 1 104 ? -5.897 9.842 8.567 1.00 95.38 104 ARG A CA 1
ATOM 804 C C . ARG A 1 104 ? -5.728 8.332 8.426 1.00 95.38 104 ARG A C 1
ATOM 806 O O . ARG A 1 104 ? -4.690 7.856 7.964 1.00 95.38 104 ARG A O 1
ATOM 813 N N . PHE A 1 105 ? -6.739 7.569 8.833 1.00 94.81 105 PHE A N 1
ATOM 814 C CA . PHE A 1 105 ? -6.760 6.121 8.752 1.00 94.81 105 PHE A CA 1
ATOM 815 C C . PHE A 1 105 ? -8.021 5.639 8.038 1.00 94.81 105 PHE A C 1
ATOM 817 O O . PHE A 1 105 ? -9.104 6.209 8.161 1.00 94.81 105 PHE A O 1
ATOM 824 N N . SER A 1 106 ? -7.878 4.555 7.282 1.00 93.69 106 SER A N 1
ATOM 825 C CA . SER A 1 106 ? -8.993 3.857 6.644 1.00 93.69 106 SER A CA 1
ATOM 826 C C . SER A 1 106 ? -9.178 2.497 7.303 1.00 93.69 106 SER A C 1
ATOM 828 O O . SER A 1 106 ? -8.221 1.733 7.405 1.00 93.69 106 SER A O 1
ATOM 830 N N . PHE A 1 107 ? -10.398 2.205 7.747 1.00 91.75 107 PHE A N 1
ATOM 831 C CA . PHE A 1 107 ? -10.758 0.961 8.426 1.00 91.75 107 PHE A CA 1
ATOM 832 C C . PHE A 1 107 ? -11.508 0.029 7.476 1.00 91.75 107 PHE A C 1
ATOM 834 O O . PHE A 1 107 ? -12.377 0.473 6.725 1.00 91.75 107 PHE A O 1
ATOM 841 N N . GLY A 1 108 ? -11.173 -1.259 7.521 1.00 89.31 108 GLY A N 1
ATOM 842 C CA . GLY A 1 108 ? -11.999 -2.316 6.948 1.00 89.31 108 GLY A CA 1
ATOM 843 C C . GLY A 1 108 ? -13.146 -2.719 7.878 1.00 89.31 108 GLY A C 1
ATOM 844 O O . GLY A 1 108 ? -13.159 -2.370 9.061 1.00 89.31 108 GLY A O 1
ATOM 845 N N . GLU A 1 109 ? -14.086 -3.494 7.337 1.00 92.88 109 GLU A N 1
ATOM 846 C CA . GLU A 1 109 ? -15.095 -4.186 8.145 1.00 92.88 109 GLU A CA 1
ATOM 847 C C . GLU A 1 109 ? -14.413 -5.179 9.101 1.00 92.88 109 GLU A C 1
ATOM 849 O O . GLU A 1 109 ? -13.481 -5.875 8.678 1.00 92.88 109 GLU A O 1
ATOM 854 N N . PRO A 1 110 ? -14.842 -5.261 10.371 1.00 94.69 110 PRO A N 1
ATOM 855 C CA . PRO A 1 110 ? -14.232 -6.169 11.325 1.00 94.69 110 PRO A CA 1
ATOM 856 C C . PRO A 1 110 ? -14.570 -7.629 11.039 1.00 94.69 110 PRO A C 1
ATOM 858 O O . PRO A 1 110 ? -15.700 -7.977 10.691 1.00 94.69 110 PRO A O 1
ATOM 861 N N . GLU A 1 111 ? -13.607 -8.508 11.296 1.00 96.50 111 GLU A N 1
ATOM 862 C CA . GLU A 1 111 ? -13.877 -9.929 11.465 1.00 96.50 111 GLU A CA 1
ATOM 863 C C . GLU A 1 111 ? -14.450 -10.169 12.865 1.00 96.50 111 GLU A C 1
ATOM 865 O O . GLU A 1 111 ? -13.868 -9.746 13.865 1.00 96.50 111 GLU A O 1
ATOM 870 N N . LEU A 1 112 ? -15.605 -10.835 12.935 1.00 96.81 112 LEU A N 1
ATOM 871 C CA . LEU A 1 112 ? -16.324 -11.089 14.181 1.00 96.81 112 LEU A CA 1
ATOM 872 C C . LEU A 1 112 ? -16.354 -12.586 14.495 1.00 96.81 112 LEU A C 1
ATOM 874 O O . LEU A 1 112 ? -16.731 -13.404 13.654 1.00 96.81 112 LEU A O 1
ATOM 878 N N . VAL A 1 113 ? -16.025 -12.941 15.736 1.00 96.50 113 VAL A N 1
ATOM 879 C CA . VAL A 1 113 ? -16.096 -14.315 16.251 1.00 96.50 113 VAL A CA 1
ATOM 880 C C . VAL A 1 113 ? -16.839 -14.307 17.581 1.00 96.50 113 VAL A C 1
ATOM 882 O O . VAL A 1 113 ? -16.441 -13.613 18.505 1.00 96.50 113 VAL A O 1
ATOM 885 N N . GLY A 1 114 ? -17.929 -15.067 17.704 1.00 93.75 114 GLY A N 1
ATOM 886 C CA . GLY A 1 114 ? -18.697 -15.175 18.957 1.00 93.75 114 GLY A CA 1
ATOM 887 C C . GLY A 1 114 ? -19.573 -13.962 19.311 1.00 93.75 114 GLY A C 1
ATOM 888 O O . GLY A 1 114 ? -20.407 -14.069 20.202 1.00 93.75 114 GLY A O 1
ATOM 889 N N . ILE A 1 115 ? -19.447 -12.848 18.584 1.00 95.00 115 ILE A N 1
ATOM 890 C CA . ILE A 1 115 ? -20.308 -11.659 18.656 1.00 95.00 115 ILE A CA 1
ATOM 891 C C . ILE A 1 115 ? -21.024 -11.451 17.315 1.00 95.00 115 ILE A C 1
ATOM 893 O O . ILE A 1 115 ? -20.466 -11.757 16.262 1.00 95.00 115 ILE A O 1
ATOM 897 N N . THR A 1 116 ? -22.260 -10.946 17.334 1.00 96.00 116 THR A N 1
ATOM 898 C CA . THR A 1 116 ? -23.072 -10.809 16.105 1.00 96.00 116 THR A CA 1
ATOM 899 C C . THR A 1 116 ? -22.928 -9.471 15.378 1.00 96.00 116 THR A C 1
ATOM 901 O O . THR A 1 116 ? -23.401 -9.356 14.251 1.00 96.00 116 THR A O 1
ATOM 904 N N . GLY A 1 117 ? -22.326 -8.460 16.007 1.00 95.25 117 GLY A N 1
ATOM 905 C CA . GLY A 1 117 ? -22.210 -7.106 15.460 1.00 95.25 117 GLY A CA 1
ATOM 906 C C . GLY A 1 117 ? -21.476 -6.162 16.410 1.00 95.25 117 GLY A C 1
ATOM 907 O O . GLY A 1 117 ? -21.309 -6.472 17.590 1.00 95.25 117 GLY A O 1
ATOM 908 N N . VAL A 1 118 ? -21.032 -5.019 15.891 1.00 95.94 118 VAL A N 1
ATOM 909 C CA . VAL A 1 118 ? -20.313 -3.978 16.653 1.00 95.94 118 VAL A CA 1
ATOM 910 C C . VAL A 1 118 ? -20.761 -2.561 16.278 1.00 95.94 118 VAL A C 1
ATOM 912 O O . VAL A 1 118 ? -20.090 -1.591 16.633 1.00 95.94 118 VAL A O 1
ATOM 915 N N . HIS A 1 119 ? -21.892 -2.416 15.578 1.00 95.62 119 HIS A N 1
ATOM 916 C CA . HIS A 1 119 ? -22.424 -1.122 15.139 1.00 95.62 119 HIS A CA 1
ATOM 917 C C . HIS A 1 119 ? -23.759 -0.748 15.808 1.00 95.62 119 HIS A C 1
ATOM 919 O O . HIS A 1 119 ? -24.460 0.148 15.340 1.00 95.62 119 HIS A O 1
ATOM 925 N N . GLY A 1 120 ? -24.073 -1.372 16.950 1.00 94.25 120 GLY A N 1
ATOM 926 C CA . GLY A 1 120 ? -25.291 -1.123 17.732 1.00 94.25 120 GLY A CA 1
ATOM 927 C C . GLY A 1 120 ? -26.385 -2.178 17.546 1.00 94.25 120 GLY A C 1
ATOM 928 O O . GLY A 1 120 ? -27.404 -2.136 18.222 1.00 94.25 120 GLY A O 1
ATOM 929 N N . GLU A 1 121 ? -26.178 -3.159 16.673 1.00 93.69 121 GLU A N 1
ATOM 930 C CA . GLU A 1 121 ? -27.036 -4.341 16.484 1.00 93.69 121 GLU A CA 1
ATOM 931 C C . GLU A 1 121 ? -26.489 -5.611 17.158 1.00 93.69 121 GLU A C 1
ATOM 933 O O . GLU A 1 121 ? -27.137 -6.660 17.153 1.00 93.69 121 GLU A O 1
ATOM 938 N N . GLY A 1 122 ? -25.274 -5.533 17.706 1.00 95.19 122 GLY A N 1
ATOM 939 C CA . GLY A 1 122 ? -24.537 -6.677 18.221 1.00 95.19 122 GLY A CA 1
ATOM 940 C C . GLY A 1 122 ? -25.126 -7.282 19.491 1.00 95.19 122 GLY A C 1
ATOM 941 O O . GLY A 1 122 ? -25.646 -6.577 20.356 1.00 95.19 122 GLY A O 1
ATOM 942 N N . THR A 1 123 ? -24.985 -8.598 19.622 1.00 96.31 123 THR A N 1
ATOM 943 C CA . THR A 1 123 ? -25.341 -9.368 20.816 1.00 96.31 123 THR A CA 1
ATOM 944 C C . THR A 1 123 ? -24.210 -10.318 21.204 1.00 96.31 123 THR A C 1
ATOM 946 O O . THR A 1 123 ? -23.468 -10.793 20.337 1.00 96.31 123 THR A O 1
ATOM 949 N N . LEU A 1 124 ? -24.076 -10.576 22.506 1.00 96.88 124 LEU A N 1
ATOM 950 C CA . LEU A 1 124 ? -23.145 -11.548 23.075 1.00 96.88 124 LEU A CA 1
ATOM 951 C C . LEU A 1 124 ? -23.821 -12.284 24.239 1.00 96.88 124 LEU A C 1
ATOM 953 O O . LEU A 1 124 ? -24.265 -11.672 25.215 1.00 96.88 124 LEU A O 1
ATOM 957 N N . GLU A 1 125 ? -23.902 -13.606 24.126 1.00 96.25 125 GLU A N 1
ATOM 958 C CA . GLU A 1 125 ? -24.640 -14.457 25.060 1.00 96.25 125 GLU A CA 1
ATOM 959 C C . GLU A 1 125 ? -23.958 -14.557 26.439 1.00 96.25 125 GLU A C 1
ATOM 961 O O . GLU A 1 125 ? -22.735 -14.397 26.545 1.00 96.25 125 GLU A O 1
ATOM 966 N N . PRO A 1 126 ? -24.719 -14.857 27.507 1.00 94.69 126 PRO A N 1
ATOM 967 C CA . PRO A 1 126 ? -24.174 -15.112 28.836 1.00 94.69 126 PRO A CA 1
ATOM 968 C C . PRO A 1 126 ? -23.069 -16.167 28.846 1.00 94.69 126 PRO A C 1
ATOM 970 O O . PRO A 1 126 ? -23.186 -17.208 28.201 1.00 94.69 126 PRO A O 1
ATOM 973 N N . SER A 1 127 ? -22.038 -15.956 29.666 1.00 93.00 127 SER A N 1
ATOM 974 C CA . SER A 1 127 ? -20.924 -16.902 29.852 1.00 93.00 127 SER A CA 1
ATOM 975 C C . SER A 1 127 ? -20.180 -17.265 28.556 1.00 93.00 127 SER A C 1
ATOM 977 O O . SER A 1 127 ? -19.642 -18.368 28.437 1.00 93.00 127 SER A O 1
ATOM 979 N N . THR A 1 128 ? -20.144 -16.351 27.582 1.00 93.56 128 THR A N 1
ATOM 980 C CA . THR A 1 128 ? -19.418 -16.524 26.314 1.00 93.56 128 THR A CA 1
ATOM 981 C C . THR A 1 128 ? -18.395 -15.413 26.086 1.00 93.56 128 THR A C 1
ATOM 983 O O . THR A 1 128 ? -18.342 -14.424 26.820 1.00 93.56 128 THR A O 1
ATOM 986 N N . SER A 1 129 ? -17.551 -15.590 25.069 1.00 93.25 129 SER A N 1
ATOM 987 C CA . SER A 1 129 ? -16.580 -14.588 24.637 1.00 93.25 129 SER A CA 1
ATOM 988 C C . SER A 1 129 ? -16.820 -14.204 23.185 1.00 93.25 129 SER A C 1
ATOM 990 O O . SER A 1 129 ? -17.148 -15.060 22.363 1.00 93.25 129 SER A O 1
ATOM 992 N N . GLY A 1 130 ? -16.624 -12.923 22.891 1.00 93.62 130 GLY A N 1
ATOM 993 C CA . GLY A 1 130 ? -16.681 -12.367 21.548 1.00 93.62 130 GLY A CA 1
ATOM 994 C C . GLY A 1 130 ? -15.378 -11.657 21.197 1.00 93.62 130 GLY A C 1
ATOM 995 O O . GLY A 1 130 ? -14.771 -11.020 22.057 1.00 93.62 130 GLY A O 1
ATOM 996 N N . THR A 1 131 ? -14.973 -11.746 19.938 1.00 94.19 131 THR A N 1
ATOM 997 C CA . THR A 1 131 ? -13.812 -11.051 19.382 1.00 94.19 131 THR A CA 1
ATOM 998 C C . THR A 1 131 ? -14.237 -10.248 18.163 1.00 94.19 131 THR A C 1
ATOM 1000 O O . THR A 1 131 ? -15.011 -10.736 17.337 1.00 94.19 131 THR A O 1
ATOM 1003 N N . ALA A 1 132 ? -13.717 -9.029 18.059 1.00 94.31 132 ALA A N 1
ATOM 1004 C CA . ALA A 1 132 ? -13.808 -8.195 16.873 1.00 94.31 132 ALA A CA 1
ATOM 1005 C C . ALA A 1 132 ? -12.401 -7.746 16.464 1.00 94.31 132 ALA A C 1
ATOM 1007 O O . ALA A 1 132 ? -11.671 -7.189 17.287 1.00 94.31 132 ALA A O 1
ATOM 1008 N N . THR A 1 133 ? -12.034 -7.993 15.209 1.00 93.06 133 THR A N 1
ATOM 1009 C CA . THR A 1 133 ? -10.701 -7.695 14.676 1.00 93.06 133 THR A CA 1
ATOM 1010 C C . THR A 1 133 ? -10.808 -6.771 13.472 1.00 93.06 133 THR A C 1
ATOM 1012 O O . THR A 1 133 ? -11.397 -7.135 12.459 1.00 93.06 133 THR A O 1
ATOM 1015 N N . TRP A 1 134 ? -10.218 -5.582 13.560 1.00 93.56 134 TRP A N 1
ATOM 1016 C CA . TRP A 1 134 ? -10.158 -4.602 12.479 1.00 93.56 134 TRP A CA 1
ATOM 1017 C C . TRP A 1 134 ? -8.769 -4.573 11.860 1.00 93.56 134 TRP A C 1
ATOM 1019 O O . TRP A 1 134 ? -7.769 -4.470 12.569 1.00 93.56 134 TRP A O 1
ATOM 1029 N N . ILE A 1 135 ? -8.720 -4.544 10.531 1.00 90.94 135 ILE A N 1
ATOM 1030 C CA . ILE A 1 135 ? -7.531 -4.127 9.789 1.00 90.94 135 ILE A CA 1
ATOM 1031 C C . ILE A 1 135 ? -7.728 -2.683 9.343 1.00 90.94 135 ILE A C 1
ATOM 1033 O O . ILE A 1 135 ? -8.771 -2.332 8.785 1.00 90.94 135 ILE A O 1
ATOM 1037 N N . PHE A 1 136 ? -6.727 -1.842 9.579 1.00 91.69 136 PHE A N 1
ATOM 1038 C CA . PHE A 1 136 ? -6.762 -0.442 9.182 1.00 91.69 136 PHE A CA 1
ATOM 1039 C C . PHE A 1 136 ? -5.418 0.040 8.647 1.00 91.69 136 PHE A C 1
ATOM 1041 O O . PHE A 1 136 ? -4.360 -0.538 8.904 1.00 91.69 136 PHE A O 1
ATOM 1048 N N . LEU A 1 137 ? -5.481 1.098 7.846 1.00 91.31 137 LEU A N 1
ATOM 1049 C CA . LEU A 1 137 ? -4.381 1.578 7.022 1.00 91.31 137 LEU A CA 1
ATOM 1050 C C . LEU A 1 137 ? -4.132 3.046 7.293 1.00 91.31 137 LEU A C 1
ATOM 1052 O O . LEU A 1 137 ? -5.068 3.842 7.252 1.00 91.31 137 LEU A O 1
ATOM 1056 N N . ALA A 1 138 ? -2.867 3.402 7.485 1.00 91.56 138 ALA A N 1
ATOM 1057 C CA . ALA A 1 138 ? -2.453 4.792 7.463 1.00 91.56 138 ALA A CA 1
ATOM 1058 C C . ALA A 1 138 ? -2.569 5.360 6.038 1.00 91.56 138 ALA A C 1
ATOM 1060 O O . ALA A 1 138 ? -2.117 4.752 5.057 1.00 91.56 138 ALA A O 1
ATOM 1061 N N . LEU A 1 139 ? -3.187 6.532 5.931 1.00 90.62 139 LEU A N 1
ATOM 1062 C CA . LEU A 1 139 ? -3.178 7.351 4.726 1.00 90.62 139 LEU A CA 1
ATOM 1063 C C . LEU A 1 139 ? -1.882 8.174 4.669 1.00 90.62 139 LEU A C 1
ATOM 1065 O O . LEU A 1 139 ? -1.166 8.313 5.659 1.00 90.62 139 LEU A O 1
ATOM 1069 N N . GLY A 1 140 ? -1.563 8.721 3.493 1.00 84.88 140 GLY A N 1
ATOM 1070 C CA . GLY A 1 140 ? -0.267 9.374 3.252 1.00 84.88 140 GLY A CA 1
ATOM 1071 C C . GLY A 1 140 ? 0.003 10.629 4.098 1.00 84.88 140 GLY A C 1
ATOM 1072 O O . GLY A 1 140 ? 1.138 11.085 4.162 1.00 84.88 140 GLY A O 1
ATOM 1073 N N . ASP A 1 141 ? -1.015 11.195 4.746 1.00 90.19 141 ASP A N 1
ATOM 1074 C CA . ASP A 1 141 ? -0.922 12.338 5.661 1.00 90.19 141 ASP A CA 1
ATOM 1075 C C . ASP A 1 141 ? -0.764 11.938 7.141 1.00 90.19 141 ASP A C 1
ATOM 1077 O O . ASP A 1 141 ? -0.507 12.796 7.991 1.00 90.19 141 ASP A O 1
ATOM 1081 N N . ALA A 1 142 ? -0.859 10.644 7.470 1.00 92.81 142 ALA A N 1
ATOM 1082 C CA . ALA A 1 142 ? -0.589 10.138 8.814 1.00 92.81 142 ALA A CA 1
ATOM 1083 C C . ALA A 1 142 ? 0.905 10.243 9.181 1.00 92.81 142 ALA A C 1
ATOM 1085 O O . ALA A 1 142 ? 1.242 10.499 10.335 1.00 92.81 142 ALA A O 1
ATOM 1086 N N . ALA A 1 143 ? 1.809 10.102 8.214 1.00 94.00 143 ALA A N 1
ATOM 1087 C CA . ALA A 1 143 ? 3.245 10.308 8.397 1.00 94.00 143 ALA A CA 1
ATOM 1088 C C . ALA A 1 143 ? 3.841 10.851 7.087 1.00 94.00 143 ALA A C 1
ATOM 1090 O O . ALA A 1 143 ? 4.305 10.082 6.255 1.00 94.00 143 ALA A O 1
ATOM 1091 N N . PRO A 1 144 ? 3.781 12.166 6.828 1.00 91.00 144 PRO A N 1
ATOM 1092 C CA . PRO A 1 144 ? 4.151 12.692 5.515 1.00 91.00 144 PRO A CA 1
ATOM 1093 C C . PRO A 1 144 ? 5.657 12.601 5.227 1.00 91.00 144 PRO A C 1
ATOM 1095 O O . PRO A 1 144 ? 6.039 12.325 4.090 1.00 91.00 144 PRO A O 1
ATOM 1098 N N . GLU A 1 145 ? 6.504 12.828 6.237 1.00 92.69 145 GLU A N 1
ATOM 1099 C CA . GLU A 1 145 ? 7.963 12.940 6.058 1.00 92.69 145 GLU A CA 1
ATOM 1100 C C . GLU A 1 145 ? 8.772 12.128 7.073 1.00 92.69 145 GLU A C 1
ATOM 1102 O O . GLU A 1 145 ? 9.783 11.529 6.722 1.00 92.69 145 GLU A O 1
ATOM 1107 N N . GLU A 1 146 ? 8.320 12.071 8.325 1.00 93.50 146 GLU A N 1
ATOM 1108 C CA . GLU A 1 146 ? 8.991 11.349 9.407 1.00 93.50 146 GLU A CA 1
ATOM 1109 C C . GLU A 1 146 ? 8.007 10.401 10.103 1.00 93.50 146 GLU A C 1
ATOM 1111 O O . GLU A 1 146 ? 6.795 10.633 10.039 1.00 93.50 146 GLU A O 1
ATOM 1116 N N . PRO A 1 147 ? 8.490 9.336 10.770 1.00 94.38 147 PRO A N 1
ATOM 1117 C CA . PRO A 1 147 ? 7.621 8.460 11.540 1.00 94.38 147 PRO A CA 1
ATOM 1118 C C . PRO A 1 147 ? 6.855 9.212 12.634 1.00 94.38 147 PRO A C 1
ATOM 1120 O O . PRO A 1 147 ? 7.444 9.975 13.398 1.00 94.38 147 PRO A O 1
ATOM 1123 N N . VAL A 1 148 ? 5.554 8.943 12.755 1.00 96.31 148 VAL A N 1
ATOM 1124 C CA . VAL A 1 148 ? 4.670 9.585 13.740 1.00 96.31 148 VAL A CA 1
ATOM 1125 C C . VAL A 1 148 ? 4.033 8.530 14.638 1.00 96.31 148 VAL A C 1
ATOM 1127 O O . VAL A 1 148 ? 3.545 7.502 14.165 1.00 96.31 148 VAL A O 1
ATOM 1130 N N . ALA A 1 149 ? 4.028 8.781 15.947 1.00 96.38 149 ALA A N 1
ATOM 1131 C CA . ALA A 1 149 ? 3.364 7.918 16.916 1.00 96.38 149 ALA A CA 1
ATOM 1132 C C . ALA A 1 149 ? 1.896 8.326 17.117 1.00 96.38 149 ALA A C 1
ATOM 1134 O O . ALA A 1 149 ? 1.585 9.505 17.305 1.00 96.38 149 ALA A O 1
ATOM 1135 N N . TYR A 1 150 ? 1.008 7.337 17.142 1.00 96.94 150 TYR A N 1
ATOM 1136 C CA . TYR A 1 150 ? -0.422 7.517 17.381 1.00 96.94 150 TYR A CA 1
ATOM 1137 C C . TYR A 1 150 ? -0.901 6.584 18.480 1.00 96.94 150 TYR A C 1
ATOM 1139 O O . TYR A 1 150 ? -0.508 5.422 18.514 1.00 96.94 150 TYR A O 1
ATOM 1147 N N . ASP A 1 151 ? -1.782 7.075 19.339 1.00 96.19 151 ASP A N 1
ATOM 1148 C CA . ASP A 1 151 ? -2.511 6.260 20.299 1.00 96.19 151 ASP A CA 1
ATOM 1149 C C . ASP A 1 151 ? -3.848 5.839 19.685 1.00 96.19 151 ASP A C 1
ATOM 1151 O O . ASP A 1 151 ? -4.681 6.673 19.323 1.00 96.19 151 ASP A O 1
ATOM 1155 N N . VAL A 1 152 ? -4.038 4.529 19.554 1.00 95.56 152 VAL A N 1
ATOM 1156 C CA . VAL A 1 152 ? -5.290 3.905 19.130 1.00 95.56 152 VAL A CA 1
ATOM 1157 C C . VAL A 1 152 ? -6.058 3.553 20.390 1.00 95.56 152 VAL A C 1
ATOM 1159 O O . VAL A 1 152 ? -5.551 2.845 21.252 1.00 95.56 152 VAL A O 1
ATOM 1162 N N . SER A 1 153 ? -7.268 4.071 20.507 1.00 93.50 153 SER A N 1
ATOM 1163 C CA . SER A 1 153 ? -8.157 3.951 21.659 1.00 93.50 153 SER A CA 1
ATOM 1164 C C . SER A 1 153 ? -9.590 3.749 21.171 1.00 93.50 153 SER A C 1
ATOM 1166 O O . SER A 1 153 ? -9.830 3.492 19.988 1.00 93.50 153 SER A O 1
ATOM 1168 N N . GLY A 1 154 ? -10.567 3.880 22.060 1.00 92.38 154 GLY A N 1
ATOM 1169 C CA . GLY A 1 154 ? -11.958 3.830 21.652 1.00 92.38 154 GLY A CA 1
ATOM 1170 C C . GLY A 1 154 ? -12.926 3.744 22.812 1.00 92.38 154 GLY A C 1
ATOM 1171 O O . GLY A 1 154 ? -12.568 3.952 23.972 1.00 92.38 154 GLY A O 1
ATOM 1172 N N . SER A 1 155 ? -14.159 3.398 22.483 1.00 93.94 155 SER A N 1
ATOM 1173 C CA . SER A 1 155 ? -15.211 3.118 23.451 1.00 93.94 155 SER A CA 1
ATOM 1174 C C . SER A 1 155 ? -16.007 1.893 23.033 1.00 93.94 155 SER A C 1
ATOM 1176 O O . SER A 1 155 ? -16.334 1.745 21.854 1.00 93.94 155 SER A O 1
ATOM 1178 N N . LEU A 1 156 ? -16.366 1.071 24.011 1.00 95.50 156 LEU A N 1
ATOM 1179 C CA . LEU A 1 156 ? -17.345 -0.001 23.894 1.00 95.50 156 LEU A CA 1
ATOM 1180 C C . LEU A 1 156 ? -18.619 0.447 24.610 1.00 95.50 156 LEU A C 1
ATOM 1182 O O . LEU A 1 156 ? -18.564 0.779 25.790 1.00 95.50 156 LEU A O 1
ATOM 1186 N N . SER A 1 157 ? -19.764 0.413 23.938 1.00 96.06 157 SER A N 1
ATOM 1187 C CA . SER A 1 157 ? -21.070 0.563 24.581 1.00 96.06 157 SER A CA 1
ATOM 1188 C C . SER A 1 157 ? -21.957 -0.648 24.333 1.00 96.06 157 SER A C 1
ATOM 1190 O O . SER A 1 157 ? -21.864 -1.281 23.284 1.00 96.06 157 SER A O 1
ATOM 1192 N N . TYR A 1 158 ? -22.792 -0.985 25.311 1.00 96.94 158 TYR A N 1
ATOM 1193 C CA . TYR A 1 158 ? -23.718 -2.115 25.252 1.00 96.94 158 TYR A CA 1
ATOM 1194 C C . TYR A 1 158 ? -24.847 -1.951 26.273 1.00 96.94 158 TYR A C 1
ATOM 1196 O O . TYR A 1 158 ? -24.699 -1.271 27.288 1.00 96.94 158 TYR A O 1
ATOM 1204 N N . VAL A 1 159 ? -25.965 -2.628 26.044 1.00 96.69 159 VAL A N 1
ATOM 1205 C CA . VAL A 1 159 ? -27.092 -2.726 26.970 1.00 96.69 159 VAL A CA 1
ATOM 1206 C C . VAL A 1 159 ? -27.077 -4.086 27.664 1.00 96.69 159 VAL A C 1
ATOM 1208 O O . VAL A 1 159 ? -27.065 -5.128 27.007 1.00 96.69 159 VAL A O 1
ATOM 1211 N N . MET A 1 160 ? -27.120 -4.073 28.996 1.00 94.75 160 MET A N 1
ATOM 1212 C CA . MET A 1 160 ? -27.298 -5.256 29.844 1.00 94.75 160 MET A CA 1
ATOM 1213 C C . MET A 1 160 ? -28.357 -4.935 30.900 1.00 94.75 160 MET A C 1
ATOM 1215 O O . MET A 1 160 ? -28.342 -3.853 31.482 1.00 94.75 160 MET A O 1
ATOM 1219 N N . ASP A 1 161 ? -29.318 -5.839 31.104 1.00 94.88 161 ASP A N 1
ATOM 1220 C CA . ASP A 1 161 ? -30.445 -5.650 32.036 1.00 94.88 161 ASP A CA 1
ATOM 1221 C C . ASP A 1 161 ? -31.235 -4.342 31.814 1.00 94.88 161 ASP A C 1
ATOM 1223 O O . ASP A 1 161 ? -31.767 -3.733 32.742 1.00 94.88 161 ASP A O 1
ATOM 1227 N N . GLY A 1 162 ? -31.313 -3.897 30.554 1.00 94.19 162 GLY A N 1
ATOM 1228 C CA . GLY A 1 162 ? -31.983 -2.655 30.158 1.00 94.19 162 GLY A CA 1
ATOM 1229 C C . GLY A 1 162 ? -31.207 -1.372 30.481 1.00 94.19 162 GLY A C 1
ATOM 1230 O O . GLY A 1 162 ? -31.750 -0.283 30.300 1.00 94.19 162 GLY A O 1
ATOM 1231 N N . VAL A 1 163 ? -29.957 -1.475 30.945 1.00 95.81 163 VAL A N 1
ATOM 1232 C CA . VAL A 1 163 ? -29.078 -0.340 31.257 1.00 95.81 163 VAL A CA 1
ATOM 1233 C C . VAL A 1 163 ? -27.980 -0.225 30.203 1.00 95.81 163 VAL A C 1
ATOM 1235 O O . VAL A 1 163 ? -27.284 -1.199 29.920 1.00 95.81 163 VAL A O 1
ATOM 1238 N N . LEU A 1 164 ? -27.812 0.977 29.644 1.00 95.44 164 LEU A N 1
ATOM 1239 C CA . LEU A 1 164 ? -26.698 1.307 28.758 1.00 95.44 164 LEU A CA 1
ATOM 1240 C C . LEU A 1 164 ? -25.412 1.477 29.577 1.00 95.44 164 LEU A C 1
ATOM 1242 O O . LEU A 1 164 ? -25.346 2.324 30.468 1.00 95.44 164 LEU A O 1
ATOM 1246 N N . ASN A 1 165 ? -24.396 0.696 29.236 1.00 94.50 165 ASN A N 1
ATOM 1247 C CA . ASN A 1 165 ? -23.051 0.761 29.786 1.00 94.50 165 ASN A CA 1
ATOM 1248 C C . ASN A 1 165 ? -22.094 1.256 28.702 1.00 94.50 165 ASN A C 1
ATOM 1250 O O . ASN A 1 165 ? -22.231 0.881 27.537 1.00 94.50 165 ASN A O 1
ATOM 1254 N N . THR A 1 166 ? -21.114 2.067 29.098 1.00 94.06 166 THR A N 1
ATOM 1255 C CA . THR A 1 166 ? -20.069 2.577 28.205 1.00 94.06 166 THR A CA 1
ATOM 1256 C C . THR A 1 166 ? -18.724 2.478 28.904 1.00 94.06 166 THR A C 1
ATOM 1258 O O . THR A 1 166 ? -18.531 3.066 29.965 1.00 94.06 166 THR A O 1
ATOM 1261 N N . GLU A 1 167 ? -17.791 1.779 28.272 1.00 89.69 167 GLU A N 1
ATOM 1262 C CA . GLU A 1 167 ? -16.432 1.549 28.746 1.00 89.69 167 GLU A CA 1
ATOM 1263 C C . GLU A 1 167 ? -15.430 2.198 27.789 1.00 89.69 167 GLU A C 1
ATOM 1265 O O . GLU A 1 167 ? -15.554 2.093 26.565 1.00 89.69 167 GLU A O 1
ATOM 1270 N N . THR A 1 168 ? -14.411 2.855 28.339 1.00 89.25 168 THR A N 1
ATOM 1271 C CA . THR A 1 168 ? -13.310 3.414 27.544 1.00 89.25 168 THR A CA 1
ATOM 1272 C C . THR A 1 168 ? -12.242 2.350 27.331 1.00 89.25 168 THR A C 1
ATOM 1274 O O . THR A 1 168 ? -11.751 1.750 28.288 1.00 89.25 168 THR A O 1
ATOM 1277 N N . LEU A 1 169 ? -11.840 2.146 26.079 1.00 88.00 169 LEU A N 1
ATOM 1278 C CA . LEU A 1 169 ? -10.758 1.231 25.735 1.00 88.00 169 LEU A CA 1
ATOM 1279 C C . LEU A 1 169 ? -9.409 1.891 26.030 1.00 88.00 169 LEU A C 1
ATOM 1281 O O . LEU A 1 169 ? -9.174 3.045 25.663 1.00 88.00 169 LEU A O 1
ATOM 1285 N N . LEU A 1 170 ? -8.520 1.151 26.694 1.00 83.56 170 LEU A N 1
ATOM 1286 C CA . LEU A 1 170 ? -7.172 1.629 26.988 1.00 83.56 170 LEU A CA 1
ATOM 1287 C C . LEU A 1 170 ? -6.396 1.863 25.685 1.00 83.56 170 LEU A C 1
ATOM 1289 O O . LEU A 1 170 ? -6.460 1.012 24.796 1.00 83.56 170 LEU A O 1
ATOM 1293 N N . PRO A 1 171 ? -5.660 2.981 25.571 1.00 88.44 171 PRO A N 1
ATOM 1294 C CA . PRO A 1 171 ? -4.888 3.258 24.375 1.00 88.44 171 PRO A CA 1
ATOM 1295 C C . PRO A 1 171 ? -3.684 2.316 24.246 1.00 88.44 171 PRO A C 1
ATOM 1297 O O . PRO A 1 171 ? -3.006 2.029 25.235 1.00 88.44 171 PRO A O 1
ATOM 1300 N N . ASP A 1 172 ? -3.372 1.912 23.016 1.00 89.94 172 ASP A N 1
ATOM 1301 C CA . ASP A 1 172 ? -2.075 1.339 22.638 1.00 89.94 172 ASP A CA 1
ATOM 1302 C C . ASP A 1 172 ? -1.460 2.182 21.512 1.00 89.94 172 ASP A C 1
ATOM 1304 O O . ASP A 1 172 ? -2.158 2.720 20.652 1.00 89.94 172 ASP A O 1
ATOM 1308 N N . THR A 1 173 ? -0.138 2.329 21.528 1.00 93.06 173 THR A N 1
ATOM 1309 C CA . THR A 1 173 ? 0.584 3.203 20.604 1.00 93.06 173 THR A CA 1
ATOM 1310 C C . THR A 1 173 ? 1.031 2.437 19.362 1.00 93.06 173 THR A C 1
ATOM 1312 O O . THR A 1 173 ? 1.758 1.449 19.468 1.00 93.06 173 THR A O 1
ATOM 1315 N N . ILE A 1 174 ? 0.716 2.937 18.173 1.00 93.69 174 ILE A N 1
ATOM 1316 C CA . ILE A 1 174 ? 1.353 2.539 16.911 1.00 93.69 174 ILE A CA 1
ATOM 1317 C C . ILE A 1 174 ? 2.390 3.571 16.479 1.00 93.69 174 ILE A C 1
ATOM 1319 O O . ILE A 1 174 ? 2.303 4.747 16.830 1.00 93.69 174 ILE A O 1
ATOM 1323 N N . GLN A 1 175 ? 3.361 3.123 15.690 1.00 94.44 175 GLN A N 1
ATOM 1324 C CA . GLN A 1 175 ? 4.277 3.996 14.970 1.00 94.44 175 GLN A CA 1
ATOM 1325 C C . GLN A 1 175 ? 3.981 3.846 13.484 1.00 94.44 175 GLN A C 1
ATOM 1327 O O . GLN A 1 175 ? 4.049 2.739 12.960 1.00 94.44 175 GLN A O 1
ATOM 1332 N N . VAL A 1 176 ? 3.622 4.951 12.841 1.00 93.31 176 VAL A N 1
ATOM 1333 C CA . VAL A 1 176 ? 3.319 5.008 11.412 1.00 93.31 176 VAL A CA 1
ATOM 1334 C C . VAL A 1 176 ? 4.545 5.528 10.689 1.00 93.31 176 VAL A C 1
ATOM 1336 O O . VAL A 1 176 ? 5.075 6.577 11.063 1.00 93.31 176 VAL A O 1
ATOM 1339 N N . SER A 1 177 ? 4.996 4.802 9.671 1.00 91.06 177 SER A N 1
ATOM 1340 C CA . SER A 1 177 ? 6.116 5.230 8.829 1.00 91.06 177 SER A CA 1
ATOM 1341 C C . SER A 1 177 ? 5.627 6.008 7.603 1.00 91.06 177 SER A C 1
ATOM 1343 O O . SER A 1 177 ? 4.500 5.788 7.156 1.00 91.06 177 SER A O 1
ATOM 1345 N N . PRO A 1 178 ? 6.455 6.897 7.025 1.00 92.12 178 PRO A N 1
ATOM 1346 C CA . PRO A 1 178 ? 6.100 7.555 5.779 1.00 92.12 178 PRO A CA 1
ATOM 1347 C C . PRO A 1 178 ? 5.898 6.586 4.617 1.00 92.12 178 PRO A C 1
ATOM 1349 O O . PRO A 1 178 ? 6.514 5.522 4.563 1.00 92.12 178 PRO A O 1
ATOM 1352 N N . ASP A 1 179 ? 5.055 6.981 3.663 1.00 85.62 179 ASP A N 1
ATOM 1353 C CA . ASP A 1 179 ? 4.795 6.198 2.456 1.00 85.62 179 ASP A CA 1
ATOM 1354 C C . ASP A 1 179 ? 5.882 6.434 1.381 1.00 85.62 179 ASP A C 1
ATOM 1356 O O . ASP A 1 179 ? 6.315 7.573 1.146 1.00 85.62 179 ASP A O 1
ATOM 1360 N N . PRO A 1 180 ? 6.286 5.390 0.639 1.00 89.44 180 PRO A N 1
ATOM 1361 C CA . PRO A 1 180 ? 7.047 5.553 -0.594 1.00 89.44 180 PRO A CA 1
ATOM 1362 C C . PRO A 1 180 ? 6.185 6.150 -1.715 1.00 89.44 180 PRO A C 1
ATOM 1364 O O . PRO A 1 180 ? 4.985 5.884 -1.828 1.00 89.44 180 PRO A O 1
ATOM 1367 N N . GLN A 1 181 ? 6.809 6.907 -2.620 1.00 88.06 181 GLN A N 1
ATOM 1368 C CA . GLN A 1 181 ? 6.151 7.434 -3.821 1.00 88.06 181 GLN A CA 1
ATOM 1369 C C . GLN A 1 181 ? 7.019 7.174 -5.044 1.00 88.06 181 GLN A C 1
ATOM 1371 O O . GLN A 1 181 ? 8.092 7.750 -5.177 1.00 88.06 181 GLN A O 1
ATOM 1376 N N . LEU A 1 182 ? 6.552 6.325 -5.959 1.00 86.25 182 LEU A N 1
ATOM 1377 C CA . LEU A 1 182 ? 7.356 5.887 -7.099 1.00 86.25 182 LEU A CA 1
ATOM 1378 C C . LEU A 1 182 ? 6.951 6.593 -8.403 1.00 86.25 182 LEU A C 1
ATOM 1380 O O . LEU A 1 182 ? 5.795 6.526 -8.834 1.00 86.25 182 LEU A O 1
ATOM 1384 N N . GLU A 1 183 ? 7.926 7.234 -9.052 1.00 83.88 183 GLU A N 1
ATOM 1385 C CA . GLU A 1 183 ? 7.845 7.713 -10.435 1.00 83.88 183 GLU A CA 1
ATOM 1386 C C . GLU A 1 183 ? 8.679 6.814 -11.351 1.00 83.88 183 GLU A C 1
ATOM 1388 O O . GLU A 1 183 ? 9.881 6.646 -11.141 1.00 83.88 183 GLU A O 1
ATOM 1393 N N . LEU A 1 184 ? 8.061 6.273 -12.401 1.00 80.38 184 LEU A N 1
ATOM 1394 C CA . LEU A 1 184 ? 8.749 5.444 -13.390 1.00 80.38 184 LEU A CA 1
ATOM 1395 C C . LEU A 1 184 ? 8.966 6.229 -14.687 1.00 80.38 184 LEU A C 1
ATOM 1397 O O . LEU A 1 184 ? 8.045 6.865 -15.200 1.00 80.38 184 LEU A O 1
ATOM 1401 N N . VAL A 1 185 ? 10.183 6.171 -15.230 1.00 75.25 185 VAL A N 1
ATOM 1402 C CA . VAL A 1 185 ? 10.554 6.808 -16.504 1.00 75.25 185 VAL A CA 1
ATOM 1403 C C . VAL A 1 185 ? 11.227 5.786 -17.408 1.00 75.25 185 VAL A C 1
ATOM 1405 O O . VAL A 1 185 ? 12.228 5.195 -17.018 1.00 75.25 185 VAL A O 1
ATOM 1408 N N . TYR A 1 186 ? 10.705 5.605 -18.619 1.00 73.94 186 TYR A N 1
ATOM 1409 C CA . TYR A 1 186 ? 11.229 4.638 -19.581 1.00 73.94 186 TYR A CA 1
ATOM 1410 C C . TYR A 1 186 ? 12.089 5.315 -20.641 1.00 73.94 186 TYR A C 1
ATOM 1412 O O . TYR A 1 186 ? 11.774 6.404 -21.123 1.00 73.94 186 TYR A O 1
ATOM 1420 N N . PHE A 1 187 ? 13.163 4.631 -21.012 1.00 73.00 187 PHE A N 1
ATOM 1421 C CA . PHE A 1 187 ? 14.096 5.011 -22.059 1.00 73.00 187 PHE A CA 1
ATOM 1422 C C . PHE A 1 187 ? 14.219 3.846 -23.028 1.00 73.00 187 PHE A C 1
ATOM 1424 O O . PHE A 1 187 ? 14.410 2.709 -22.610 1.00 73.00 187 PHE A O 1
ATOM 1431 N N . HIS A 1 188 ? 14.129 4.131 -24.317 1.00 68.94 188 HIS A N 1
ATOM 1432 C CA . HIS A 1 188 ? 14.338 3.153 -25.372 1.00 68.94 188 HIS A CA 1
ATOM 1433 C C . HIS A 1 188 ? 15.224 3.774 -26.445 1.00 68.94 188 HIS A C 1
ATOM 1435 O O . HIS A 1 188 ? 15.240 4.999 -26.615 1.00 68.94 188 HIS A O 1
ATOM 1441 N N . GLU A 1 189 ? 15.962 2.934 -27.160 1.00 65.94 189 GLU A N 1
ATOM 1442 C CA . GLU A 1 189 ? 16.700 3.375 -28.337 1.00 65.94 189 GLU A CA 1
ATOM 1443 C C . GLU A 1 189 ? 15.731 3.810 -29.441 1.00 65.94 189 GLU A C 1
ATOM 1445 O O . GLU A 1 189 ? 14.600 3.328 -29.535 1.00 65.94 189 GLU A O 1
ATOM 1450 N N . TYR A 1 190 ? 16.150 4.793 -30.234 1.00 59.69 190 TYR A N 1
ATOM 1451 C CA . TYR A 1 190 ? 15.331 5.371 -31.301 1.00 59.69 190 TYR A CA 1
ATOM 1452 C C . TYR A 1 190 ? 15.324 4.486 -32.558 1.00 59.69 190 TYR A C 1
ATOM 1454 O O . TYR A 1 190 ? 14.281 4.283 -33.184 1.00 59.69 190 TYR A O 1
ATOM 1462 N N . GLU A 1 191 ? 16.486 3.924 -32.882 1.00 63.94 191 GLU A N 1
ATOM 1463 C CA . GLU A 1 191 ? 16.719 3.043 -34.023 1.00 63.94 191 GLU A CA 1
ATOM 1464 C C . GLU A 1 191 ? 17.123 1.661 -33.517 1.00 63.94 191 GLU A C 1
ATOM 1466 O O . GLU A 1 191 ? 17.992 1.555 -32.655 1.00 63.94 191 GLU A O 1
ATOM 1471 N N . ILE A 1 192 ? 16.496 0.613 -34.058 1.00 67.75 192 ILE A N 1
ATOM 1472 C CA . ILE A 1 192 ? 16.900 -0.776 -33.832 1.00 67.75 192 ILE A CA 1
ATOM 1473 C C . ILE A 1 192 ? 17.346 -1.371 -35.163 1.00 67.75 192 ILE A C 1
ATOM 1475 O O . ILE A 1 192 ? 16.645 -1.270 -36.177 1.00 67.75 192 ILE A O 1
ATOM 1479 N N . PHE A 1 193 ? 18.488 -2.049 -35.139 1.00 67.81 193 PHE A N 1
ATOM 1480 C CA . PHE A 1 193 ? 19.046 -2.726 -36.299 1.00 67.81 193 PHE A CA 1
ATOM 1481 C C . PHE A 1 193 ? 18.759 -4.228 -36.242 1.00 67.81 193 PHE A C 1
ATOM 1483 O O . PHE A 1 193 ? 18.986 -4.893 -35.231 1.00 67.81 193 PHE A O 1
ATOM 1490 N N . GLY A 1 194 ? 18.277 -4.746 -37.361 1.00 71.94 194 GLY A N 1
ATOM 1491 C CA . GLY A 1 194 ? 18.066 -6.158 -37.648 1.00 71.94 194 GLY A CA 1
ATOM 1492 C C . GLY A 1 194 ? 18.014 -6.335 -39.157 1.00 71.94 194 GLY A C 1
ATOM 1493 O O . GLY A 1 194 ? 18.362 -5.394 -39.880 1.00 71.94 194 GLY A O 1
ATOM 1494 N N . ASP A 1 195 ? 17.550 -7.495 -39.605 1.00 67.44 195 ASP A N 1
ATOM 1495 C CA . ASP A 1 195 ? 17.515 -7.835 -41.025 1.00 67.44 195 ASP A CA 1
ATOM 1496 C C . ASP A 1 195 ? 16.671 -6.821 -41.814 1.00 67.44 195 ASP A C 1
ATOM 1498 O O . ASP A 1 195 ? 15.544 -6.475 -41.425 1.00 67.44 195 ASP A O 1
ATOM 1502 N N . ASP A 1 196 ? 17.249 -6.283 -42.880 1.00 69.25 196 ASP A N 1
ATOM 1503 C CA . ASP A 1 196 ? 16.619 -5.393 -43.837 1.00 69.25 196 ASP A CA 1
ATOM 1504 C C . ASP A 1 196 ? 16.152 -6.234 -45.032 1.00 69.25 196 ASP A C 1
ATOM 1506 O O . ASP A 1 196 ? 16.947 -6.628 -45.881 1.00 69.25 196 ASP A O 1
ATOM 1510 N N . PRO A 1 197 ? 14.844 -6.491 -45.176 1.00 64.88 197 PRO A N 1
ATOM 1511 C CA . PRO A 1 197 ? 14.350 -7.358 -46.237 1.00 64.88 197 PRO A CA 1
ATOM 1512 C C . PRO A 1 197 ? 14.542 -6.759 -47.645 1.00 64.88 197 PRO A C 1
ATOM 1514 O O . PRO A 1 197 ? 14.246 -7.419 -48.643 1.00 64.88 197 PRO A O 1
ATOM 1517 N N . PHE A 1 198 ? 15.006 -5.506 -47.744 1.00 68.00 198 PHE A N 1
ATOM 1518 C CA . PHE A 1 198 ? 15.340 -4.839 -48.999 1.00 68.00 198 PHE A CA 1
ATOM 1519 C C . PHE A 1 198 ? 16.813 -4.998 -49.406 1.00 68.00 198 PHE A C 1
ATOM 1521 O O . PHE A 1 198 ? 17.191 -4.521 -50.481 1.00 68.00 198 PHE A O 1
ATOM 1528 N N . THR A 1 199 ? 17.646 -5.659 -48.599 1.00 66.06 199 THR A N 1
ATOM 1529 C CA . THR A 1 199 ? 19.024 -6.013 -48.957 1.00 66.06 199 THR A CA 1
ATOM 1530 C C . THR A 1 199 ? 19.122 -7.500 -49.327 1.00 66.06 199 THR A C 1
ATOM 1532 O O . THR A 1 199 ? 18.226 -8.310 -49.084 1.00 66.06 199 THR A O 1
ATOM 1535 N N . LEU A 1 200 ? 20.178 -7.864 -50.064 1.00 65.94 200 LEU A N 1
ATOM 1536 C CA . LEU A 1 200 ? 20.448 -9.265 -50.421 1.00 65.94 200 LEU A CA 1
ATOM 1537 C C . LEU A 1 200 ? 21.189 -10.012 -49.301 1.00 65.94 200 LEU A C 1
ATOM 1539 O O . LEU A 1 200 ? 21.193 -11.241 -49.290 1.00 65.94 200 LEU A O 1
ATOM 1543 N N . GLU A 1 201 ? 21.862 -9.276 -48.419 1.00 74.94 201 GLU A N 1
ATOM 1544 C CA . GLU A 1 201 ? 22.642 -9.814 -47.310 1.00 74.94 201 GLU A CA 1
ATOM 1545 C C . GLU A 1 201 ? 21.769 -9.847 -46.059 1.00 74.94 201 GLU A C 1
ATOM 1547 O O . GLU A 1 201 ? 21.143 -8.848 -45.742 1.00 74.94 201 GLU A O 1
ATOM 1552 N N . VAL A 1 202 ? 21.765 -10.967 -45.332 1.00 72.19 202 VAL A N 1
ATOM 1553 C CA . VAL A 1 202 ? 21.054 -11.045 -44.050 1.00 72.19 202 VAL A CA 1
ATOM 1554 C C . VAL A 1 202 ? 21.852 -10.288 -42.992 1.00 72.19 202 VAL A C 1
ATOM 1556 O O . VAL A 1 202 ? 22.953 -10.727 -42.632 1.00 72.19 202 VAL A O 1
ATOM 1559 N N . GLU A 1 203 ? 21.330 -9.170 -42.481 1.00 75.00 203 GLU A N 1
ATOM 1560 C CA . GLU A 1 203 ? 22.029 -8.413 -41.439 1.00 75.00 203 GLU A CA 1
ATOM 1561 C C . GLU A 1 203 ? 21.786 -8.991 -40.036 1.00 75.00 203 GLU A C 1
ATOM 1563 O O . GLU A 1 203 ? 20.664 -9.358 -39.677 1.00 75.00 203 GLU A O 1
ATOM 1568 N N . PRO A 1 204 ? 22.824 -9.055 -39.182 1.00 72.75 204 PRO A N 1
ATOM 1569 C CA . PRO A 1 204 ? 22.652 -9.523 -37.818 1.00 72.75 204 PRO A CA 1
ATOM 1570 C C . PRO A 1 204 ? 21.827 -8.529 -36.991 1.00 72.75 204 PRO A C 1
ATOM 1572 O O . PRO A 1 204 ? 22.060 -7.319 -37.022 1.00 72.75 204 PRO A O 1
ATOM 1575 N N . SER A 1 205 ? 20.924 -9.055 -36.164 1.00 78.06 205 SER A N 1
ATOM 1576 C CA . SER A 1 205 ? 20.246 -8.287 -35.119 1.00 78.06 205 SER A CA 1
ATOM 1577 C C . SER A 1 205 ? 21.252 -7.694 -34.137 1.00 78.06 205 SER A C 1
ATOM 1579 O O . SER A 1 205 ? 22.030 -8.425 -33.517 1.00 78.06 205 SER A O 1
ATOM 1581 N N . ILE A 1 206 ? 21.209 -6.375 -33.954 1.00 79.62 206 ILE A N 1
ATOM 1582 C CA . ILE A 1 206 ? 22.040 -5.683 -32.968 1.00 79.62 206 ILE A CA 1
ATOM 1583 C C . ILE A 1 206 ? 21.240 -5.563 -31.667 1.00 79.62 206 ILE A C 1
ATOM 1585 O O . ILE A 1 206 ? 20.133 -5.018 -31.686 1.00 79.62 206 ILE A O 1
ATOM 1589 N N . PRO A 1 207 ? 21.770 -6.059 -30.533 1.00 84.19 207 PRO A N 1
ATOM 1590 C CA . PRO A 1 207 ? 21.133 -5.863 -29.243 1.00 84.19 207 PRO A CA 1
ATOM 1591 C C . PRO A 1 207 ? 20.939 -4.385 -28.906 1.00 84.19 207 PRO A C 1
ATOM 1593 O O . PRO A 1 207 ? 21.874 -3.596 -29.037 1.00 84.19 207 PRO A O 1
ATOM 1596 N N . TYR A 1 208 ? 19.756 -4.037 -28.412 1.00 76.94 208 TYR A N 1
ATOM 1597 C CA . TYR A 1 208 ? 19.402 -2.685 -27.986 1.00 76.94 208 TYR A CA 1
ATOM 1598 C C . TYR A 1 208 ? 18.857 -2.691 -26.558 1.00 76.94 208 TYR A C 1
ATOM 1600 O O . TYR A 1 208 ? 18.404 -3.722 -26.050 1.00 76.94 208 TYR A O 1
ATOM 1608 N N . LYS A 1 209 ? 18.900 -1.534 -25.893 1.00 80.44 209 LYS A N 1
ATOM 1609 C CA . LYS A 1 209 ? 18.467 -1.402 -24.498 1.00 80.44 209 LYS A CA 1
ATOM 1610 C C . LYS A 1 209 ? 17.094 -0.752 -24.362 1.00 80.44 209 LYS A C 1
ATOM 1612 O O . LYS A 1 209 ? 16.808 0.304 -24.928 1.00 80.44 209 LYS A O 1
ATOM 1617 N N . LEU A 1 210 ? 16.275 -1.356 -23.509 1.00 78.38 210 LEU A N 1
ATOM 1618 C CA . LEU A 1 210 ? 15.130 -0.722 -22.864 1.00 78.38 210 LEU A CA 1
ATOM 1619 C C . LEU A 1 210 ? 15.495 -0.516 -21.396 1.00 78.38 210 LEU A C 1
ATOM 1621 O O . LEU A 1 210 ? 15.845 -1.472 -20.714 1.00 78.38 210 LEU A O 1
ATOM 1625 N N . ALA A 1 211 ? 15.416 0.710 -20.894 1.00 80.50 211 ALA A N 1
ATOM 1626 C CA . ALA A 1 211 ? 15.698 1.011 -19.497 1.00 80.50 211 ALA A CA 1
ATOM 1627 C C . ALA A 1 211 ? 14.487 1.637 -18.808 1.00 80.50 211 ALA A C 1
ATOM 1629 O O . ALA A 1 211 ? 13.743 2.415 -19.405 1.00 80.50 211 ALA A O 1
ATOM 1630 N N . VAL A 1 212 ? 14.324 1.336 -17.526 1.00 81.25 212 VAL A N 1
ATOM 1631 C CA . VAL A 1 212 ? 13.390 2.006 -16.627 1.00 81.25 212 VAL A CA 1
ATOM 1632 C C . VAL A 1 212 ? 14.157 2.609 -15.462 1.00 81.25 212 VAL A C 1
ATOM 1634 O O . VAL A 1 212 ? 14.976 1.960 -14.820 1.00 81.25 212 VAL A O 1
ATOM 1637 N N . LEU A 1 213 ? 13.877 3.874 -15.189 1.00 83.31 213 LEU A 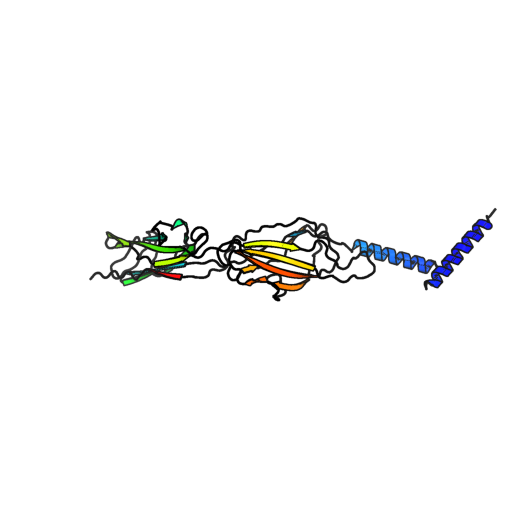N 1
ATOM 1638 C CA . LEU A 1 213 ? 14.351 4.602 -14.026 1.00 83.31 213 LEU A CA 1
ATOM 1639 C C . LEU A 1 213 ? 13.204 4.683 -13.024 1.00 83.31 213 LEU A C 1
ATOM 1641 O O . LEU A 1 213 ? 12.185 5.317 -13.306 1.00 83.31 213 LEU A O 1
ATOM 1645 N N . VAL A 1 214 ? 13.379 4.047 -11.873 1.00 88.25 214 VAL A N 1
ATOM 1646 C CA . VAL A 1 214 ? 12.415 4.031 -10.775 1.00 88.25 214 VAL A CA 1
ATOM 1647 C C . VAL A 1 214 ? 12.896 5.011 -9.719 1.00 88.25 214 VAL A C 1
ATOM 1649 O O . VAL A 1 214 ? 13.907 4.771 -9.064 1.00 88.25 214 VAL A O 1
ATOM 1652 N N . LYS A 1 215 ? 12.198 6.133 -9.563 1.00 87.94 215 LYS A N 1
ATOM 1653 C CA . LYS A 1 215 ? 12.526 7.152 -8.563 1.00 87.94 215 LYS A CA 1
ATOM 1654 C C . LYS A 1 215 ? 11.577 7.033 -7.390 1.00 87.94 215 LYS A C 1
ATOM 1656 O O . LYS A 1 215 ? 10.376 7.207 -7.584 1.00 87.94 215 LYS A O 1
ATOM 1661 N N . ASN A 1 216 ? 12.112 6.810 -6.197 1.00 93.19 216 ASN A N 1
ATOM 1662 C CA . ASN A 1 216 ? 11.354 7.014 -4.976 1.00 93.19 216 ASN A CA 1
ATOM 1663 C C . ASN A 1 216 ? 11.471 8.480 -4.566 1.00 93.19 216 ASN A C 1
ATOM 1665 O O . ASN A 1 216 ? 12.520 8.927 -4.120 1.00 93.19 216 ASN A O 1
ATOM 1669 N N . VAL A 1 217 ? 10.404 9.238 -4.793 1.00 91.44 217 VAL A N 1
ATOM 1670 C CA . VAL A 1 217 ? 10.273 10.647 -4.400 1.00 91.44 217 VAL A CA 1
ATOM 1671 C C . VAL A 1 217 ? 9.536 10.803 -3.067 1.00 91.44 217 VAL A C 1
ATOM 1673 O O . VAL A 1 217 ? 9.290 11.928 -2.643 1.00 91.44 217 VAL A O 1
ATOM 1676 N N . GLY A 1 218 ? 9.150 9.688 -2.438 1.00 89.25 218 GLY A N 1
ATOM 1677 C CA . GLY A 1 218 ? 8.545 9.662 -1.112 1.00 89.25 218 GLY A CA 1
ATOM 1678 C C . GLY A 1 218 ? 9.593 9.554 -0.010 1.00 89.25 218 GLY A C 1
ATOM 1679 O O . GLY A 1 218 ? 10.753 9.207 -0.254 1.00 89.25 218 GLY A O 1
ATOM 1680 N N . PHE A 1 219 ? 9.145 9.836 1.211 1.00 91.56 219 PHE A N 1
ATOM 1681 C CA . PHE A 1 219 ? 9.957 9.752 2.424 1.00 91.56 219 PHE A CA 1
ATOM 1682 C C . PHE A 1 219 ? 9.956 8.351 3.051 1.00 91.56 219 PHE A C 1
ATOM 1684 O O . PHE A 1 219 ? 10.742 8.089 3.955 1.00 91.56 219 PHE A O 1
ATOM 1691 N N . GLY A 1 220 ? 9.093 7.450 2.570 1.00 90.50 220 GLY A N 1
ATOM 1692 C CA . GLY A 1 220 ? 9.097 6.038 2.939 1.00 90.50 220 GLY A CA 1
ATOM 1693 C C . GLY A 1 220 ? 9.957 5.186 2.020 1.00 90.50 220 GLY A C 1
ATOM 1694 O O . GLY A 1 220 ? 10.111 5.494 0.835 1.00 90.50 220 GLY A O 1
ATOM 1695 N N . ASP A 1 221 ? 10.459 4.071 2.539 1.00 90.75 221 ASP A N 1
ATOM 1696 C CA . ASP A 1 221 ? 11.129 3.051 1.734 1.00 90.75 221 ASP A CA 1
ATOM 1697 C C . ASP A 1 221 ? 10.093 2.234 0.949 1.00 90.75 221 ASP A C 1
ATOM 1699 O O . ASP A 1 221 ? 9.082 1.783 1.493 1.00 90.75 221 ASP A O 1
ATOM 1703 N N . ALA A 1 222 ? 10.332 2.020 -0.346 1.00 89.88 222 ALA A N 1
ATOM 1704 C CA . ALA A 1 222 ? 9.519 1.100 -1.130 1.00 89.88 222 ALA A CA 1
ATOM 1705 C C . ALA A 1 222 ? 10.037 -0.316 -0.915 1.00 89.88 222 ALA A C 1
ATOM 1707 O O . ALA A 1 222 ? 11.117 -0.646 -1.393 1.00 89.88 222 ALA A O 1
ATOM 1708 N N . ILE A 1 223 ? 9.274 -1.140 -0.202 1.00 86.88 223 ILE A N 1
ATOM 1709 C CA . ILE A 1 223 ? 9.697 -2.492 0.170 1.00 86.88 223 ILE A CA 1
ATOM 1710 C C . ILE A 1 223 ? 9.250 -3.508 -0.877 1.00 86.88 223 ILE A C 1
ATOM 1712 O O . ILE A 1 223 ? 8.063 -3.565 -1.223 1.00 86.88 223 ILE A O 1
ATOM 1716 N N . SER A 1 224 ? 10.194 -4.338 -1.328 1.00 86.00 224 SER A N 1
ATOM 1717 C CA . SER A 1 224 ? 9.970 -5.424 -2.292 1.00 86.00 224 SER A CA 1
ATOM 1718 C C . SER A 1 224 ? 9.230 -4.952 -3.551 1.00 86.00 224 SER A C 1
ATOM 1720 O O . SER A 1 224 ? 8.240 -5.550 -3.983 1.00 86.00 224 SER A O 1
ATOM 1722 N N . PHE A 1 225 ? 9.667 -3.821 -4.109 1.00 87.62 225 PHE A N 1
ATOM 1723 C CA . PHE A 1 225 ? 9.078 -3.255 -5.310 1.00 87.62 225 PHE A CA 1
ATOM 1724 C C . PHE A 1 225 ? 9.352 -4.156 -6.512 1.00 87.62 225 PHE A C 1
ATOM 1726 O O . PHE A 1 225 ? 10.498 -4.423 -6.866 1.00 87.62 225 PHE A O 1
ATOM 1733 N N . ARG A 1 226 ? 8.286 -4.555 -7.207 1.00 84.94 226 ARG A N 1
ATOM 1734 C CA . ARG A 1 226 ? 8.390 -5.348 -8.433 1.00 84.94 226 ARG A CA 1
ATOM 1735 C C . ARG A 1 226 ? 7.548 -4.746 -9.542 1.00 84.94 226 ARG A C 1
ATOM 1737 O O . ARG A 1 226 ? 6.381 -4.388 -9.345 1.00 84.94 226 ARG A O 1
ATOM 1744 N N . ILE A 1 227 ? 8.123 -4.694 -10.739 1.00 77.94 227 ILE A N 1
ATOM 1745 C CA . ILE A 1 227 ? 7.367 -4.425 -11.959 1.00 77.94 227 ILE A CA 1
ATOM 1746 C C . ILE A 1 227 ? 6.834 -5.768 -12.451 1.00 77.94 227 ILE A C 1
ATOM 1748 O O . ILE A 1 227 ? 7.575 -6.582 -12.987 1.00 77.94 227 ILE A O 1
ATOM 1752 N N . ALA A 1 228 ? 5.538 -6.003 -12.256 1.00 67.25 228 ALA A N 1
ATOM 1753 C CA . ALA A 1 228 ? 4.829 -7.183 -12.740 1.00 67.25 228 ALA A CA 1
ATOM 1754 C C . ALA A 1 228 ? 4.241 -6.870 -14.125 1.00 67.25 228 ALA A C 1
ATOM 1756 O O . ALA A 1 228 ? 3.032 -6.706 -14.285 1.00 67.25 228 ALA A O 1
ATOM 1757 N N . SER A 1 229 ? 5.099 -6.650 -15.120 1.00 64.50 229 SER A N 1
ATOM 1758 C CA . SER A 1 229 ? 4.653 -6.253 -16.457 1.00 64.50 229 SER A CA 1
ATOM 1759 C C . SER A 1 229 ? 3.840 -7.367 -17.131 1.00 64.50 229 SER A C 1
ATOM 1761 O O . SER A 1 229 ? 4.309 -8.495 -17.256 1.00 64.50 229 SER A O 1
ATOM 1763 N N . ALA A 1 230 ? 2.647 -7.031 -17.631 1.00 49.03 230 ALA A N 1
ATOM 1764 C CA . ALA A 1 230 ? 2.050 -7.741 -18.758 1.00 49.03 230 ALA A CA 1
ATOM 1765 C C . ALA A 1 230 ? 2.602 -7.081 -20.028 1.00 49.03 230 ALA A C 1
ATOM 1767 O O . ALA A 1 230 ? 2.684 -5.857 -20.073 1.00 49.03 230 ALA A O 1
ATOM 1768 N N . GLN A 1 231 ? 3.022 -7.889 -21.002 1.00 49.94 231 GLN A N 1
ATOM 1769 C CA . GLN A 1 231 ? 3.737 -7.483 -22.220 1.00 49.94 231 GLN A CA 1
ATOM 1770 C C . GLN A 1 231 ? 3.352 -6.084 -22.752 1.00 49.94 231 GLN A C 1
ATOM 1772 O O . GLN A 1 231 ? 2.159 -5.767 -22.797 1.00 49.94 231 GLN A O 1
ATOM 1777 N N . PRO A 1 232 ? 4.321 -5.246 -23.184 1.00 50.38 232 PRO A N 1
ATOM 1778 C CA . PRO A 1 232 ? 4.001 -3.998 -23.870 1.00 50.38 232 PRO A CA 1
ATOM 1779 C C . PRO A 1 232 ? 3.024 -4.281 -25.018 1.00 50.38 232 PRO A C 1
ATOM 1781 O O . PRO A 1 232 ? 3.258 -5.154 -25.849 1.00 50.38 232 PRO A O 1
ATOM 1784 N N . GLU A 1 233 ? 1.905 -3.562 -25.037 1.00 45.06 233 GLU A N 1
ATOM 1785 C CA . GLU A 1 233 ? 0.848 -3.765 -26.019 1.00 45.06 233 GLU A CA 1
ATOM 1786 C C . GLU A 1 233 ? 1.084 -2.834 -27.208 1.00 45.06 233 GLU A C 1
ATOM 1788 O O . GLU A 1 233 ? 1.318 -1.629 -27.056 1.00 45.06 233 GLU A O 1
ATOM 1793 N N . ILE A 1 234 ? 1.038 -3.395 -28.412 1.00 46.75 234 ILE A N 1
ATOM 1794 C CA . ILE A 1 234 ? 1.189 -2.636 -29.651 1.00 46.75 234 ILE A CA 1
ATOM 1795 C C . ILE A 1 234 ? -0.183 -2.062 -30.005 1.00 46.75 234 ILE A C 1
ATOM 1797 O O . ILE A 1 234 ? -1.068 -2.781 -30.457 1.00 46.75 234 ILE A O 1
ATOM 1801 N N . ILE A 1 235 ? -0.366 -0.761 -29.791 1.00 45.28 235 ILE A N 1
ATOM 1802 C CA . ILE A 1 235 ? -1.625 -0.057 -30.101 1.00 45.28 235 ILE A CA 1
ATOM 1803 C C . ILE A 1 235 ? -1.721 0.404 -31.550 1.00 45.28 235 ILE A C 1
ATOM 1805 O O . ILE A 1 235 ? -2.821 0.674 -32.024 1.00 45.28 235 ILE A O 1
ATOM 1809 N N . GLU A 1 236 ? -0.599 0.521 -32.259 1.00 44.25 236 GLU A N 1
ATOM 1810 C CA . GLU A 1 236 ? -0.642 0.921 -33.659 1.00 44.25 236 GLU A CA 1
ATOM 1811 C C . GLU A 1 236 ? 0.474 0.254 -34.451 1.00 44.25 236 GLU A C 1
ATOM 1813 O O . GLU A 1 236 ? 1.669 0.433 -34.197 1.00 44.25 236 GLU A O 1
ATOM 1818 N N . ASN A 1 237 ? 0.028 -0.544 -35.409 1.00 43.53 237 ASN A N 1
ATOM 1819 C CA . ASN A 1 237 ? 0.835 -1.168 -36.425 1.00 43.53 237 ASN A CA 1
ATOM 1820 C C . ASN A 1 237 ? -0.009 -1.196 -37.691 1.00 43.53 237 ASN A C 1
ATOM 1822 O O . ASN A 1 237 ? -0.900 -2.036 -37.824 1.00 43.53 237 ASN A O 1
ATOM 1826 N N . ASP A 1 238 ? 0.283 -0.283 -38.615 1.00 40.59 238 ASP A N 1
ATOM 1827 C CA . ASP A 1 238 ? -0.454 -0.117 -39.871 1.00 40.59 238 ASP A CA 1
ATOM 1828 C C . ASP A 1 238 ? -0.536 -1.406 -40.717 1.00 40.59 238 ASP A C 1
ATOM 1830 O O . ASP A 1 238 ? -1.298 -1.450 -41.683 1.00 40.59 238 ASP A O 1
ATOM 1834 N N . LYS A 1 239 ? 0.237 -2.457 -40.391 1.00 41.50 239 LYS A N 1
ATOM 1835 C CA . LYS A 1 239 ? 0.291 -3.715 -41.150 1.00 41.50 239 LYS A CA 1
ATOM 1836 C C . LYS A 1 239 ? 0.252 -5.007 -40.313 1.00 41.50 239 LYS A C 1
ATOM 1838 O O . LYS A 1 239 ? 0.540 -6.068 -40.853 1.00 41.50 239 LYS A O 1
ATOM 1843 N N . GLY A 1 240 ? -0.124 -4.959 -39.030 1.00 36.94 240 GLY A N 1
ATOM 1844 C CA . GLY A 1 240 ? -0.413 -6.168 -38.229 1.00 36.94 240 GLY A CA 1
ATOM 1845 C C . GLY A 1 240 ? 0.775 -7.096 -37.899 1.00 36.94 240 GLY A C 1
ATOM 1846 O O . GLY A 1 240 ? 0.564 -8.230 -37.485 1.00 36.94 240 GLY A O 1
ATOM 1847 N N . LEU A 1 241 ? 2.014 -6.635 -38.064 1.00 41.03 241 LEU A N 1
ATOM 1848 C CA . LEU A 1 241 ? 3.242 -7.364 -37.708 1.00 41.03 241 LEU A CA 1
ATOM 1849 C C . LEU A 1 241 ? 3.491 -7.457 -36.187 1.00 41.03 241 LEU A C 1
ATOM 1851 O O . LEU A 1 241 ? 3.696 -6.464 -35.491 1.00 41.03 241 LEU A O 1
ATOM 1855 N N . LEU A 1 242 ? 3.540 -8.670 -35.654 1.00 40.97 242 LEU A N 1
ATOM 1856 C CA . LEU A 1 242 ? 4.054 -8.901 -34.305 1.00 40.97 242 LEU A CA 1
ATOM 1857 C C . LEU A 1 242 ? 5.539 -8.507 -34.280 1.00 40.97 242 LEU A C 1
ATOM 1859 O O . LEU A 1 242 ? 6.342 -9.067 -35.019 1.00 40.97 242 LEU A O 1
ATOM 1863 N N . VAL A 1 243 ? 5.898 -7.515 -33.467 1.00 50.72 243 VAL A N 1
ATOM 1864 C CA . VAL A 1 243 ? 7.303 -7.205 -33.165 1.00 50.72 243 VAL A CA 1
ATOM 1865 C C . VAL A 1 243 ? 7.739 -8.250 -32.148 1.00 50.72 243 VAL A C 1
ATOM 1867 O O . VAL A 1 243 ? 7.489 -8.097 -30.953 1.00 50.72 243 VAL A O 1
ATOM 1870 N N . ASP A 1 244 ? 8.289 -9.355 -32.642 1.00 58.91 244 ASP A N 1
ATOM 1871 C CA . ASP A 1 244 ? 8.814 -10.444 -31.824 1.00 58.91 244 ASP A CA 1
ATOM 1872 C C . ASP A 1 244 ? 10.194 -10.018 -31.306 1.00 58.91 244 ASP A C 1
ATOM 1874 O O . ASP A 1 244 ? 11.208 -10.120 -32.002 1.00 58.91 244 ASP A O 1
ATOM 1878 N N . PHE A 1 245 ? 10.226 -9.401 -30.122 1.00 68.00 245 PHE A N 1
ATOM 1879 C CA . PHE A 1 245 ? 11.478 -9.084 -29.444 1.00 68.00 245 PHE A CA 1
ATOM 1880 C C . PHE A 1 245 ? 11.853 -10.225 -28.503 1.00 68.00 245 PHE A C 1
ATOM 1882 O O . PHE A 1 245 ? 11.026 -10.737 -27.749 1.00 68.00 245 PHE A O 1
ATOM 1889 N N . THR A 1 246 ? 13.130 -10.590 -28.498 1.00 75.56 246 THR A N 1
ATOM 1890 C CA . THR A 1 246 ? 13.675 -11.542 -27.529 1.00 75.56 246 THR A CA 1
ATOM 1891 C C . THR A 1 246 ? 14.435 -10.780 -26.456 1.00 75.56 246 THR A C 1
ATOM 1893 O O . THR A 1 246 ? 15.306 -9.969 -26.765 1.00 75.56 246 THR A O 1
ATOM 1896 N N . ILE A 1 247 ? 14.120 -11.041 -25.188 1.00 78.50 247 ILE A N 1
ATOM 1897 C CA . ILE A 1 247 ? 14.927 -10.561 -24.062 1.00 78.50 247 ILE A CA 1
ATOM 1898 C C . ILE A 1 247 ? 16.109 -11.508 -23.933 1.00 78.50 247 ILE A C 1
ATOM 1900 O O . ILE A 1 247 ? 15.921 -12.702 -23.715 1.00 78.50 247 ILE A O 1
ATOM 1904 N N . ILE A 1 248 ? 17.316 -10.978 -24.086 1.00 85.94 248 ILE A N 1
ATOM 1905 C CA . ILE A 1 248 ? 18.548 -11.763 -23.964 1.00 85.94 248 ILE A CA 1
ATOM 1906 C C . ILE A 1 248 ? 19.262 -11.513 -22.637 1.00 85.94 248 ILE A C 1
ATOM 1908 O O . ILE A 1 248 ? 20.060 -12.339 -22.206 1.00 85.94 248 ILE A O 1
ATOM 1912 N N . GLU A 1 249 ? 18.961 -10.395 -21.976 1.00 87.19 249 GLU A N 1
ATOM 1913 C CA . GLU A 1 249 ? 19.506 -10.051 -20.667 1.00 87.19 249 GLU A CA 1
ATOM 1914 C C . GLU A 1 249 ? 18.552 -9.114 -19.920 1.00 87.19 249 GLU A C 1
ATOM 1916 O O . GLU A 1 249 ? 17.875 -8.286 -20.534 1.00 87.19 249 GLU A O 1
ATOM 1921 N N . ALA A 1 250 ? 18.535 -9.215 -18.593 1.00 86.38 250 ALA A N 1
ATOM 1922 C CA . ALA A 1 250 ? 17.909 -8.244 -17.708 1.00 86.38 250 ALA A CA 1
ATOM 1923 C C . ALA A 1 250 ? 18.868 -7.907 -16.560 1.00 86.38 250 ALA A C 1
ATOM 1925 O O . ALA A 1 250 ? 19.607 -8.774 -16.092 1.00 86.38 250 ALA A O 1
ATOM 1926 N N . GLN A 1 251 ? 18.860 -6.654 -16.111 1.00 88.44 251 GLN A N 1
ATOM 1927 C CA . GLN A 1 251 ? 19.689 -6.162 -15.015 1.00 88.44 251 GLN A CA 1
ATOM 1928 C C . GLN A 1 251 ? 18.905 -5.204 -14.119 1.00 88.44 251 GLN A C 1
ATOM 1930 O O . GLN A 1 251 ? 18.083 -4.424 -14.606 1.00 88.44 251 GLN A O 1
ATOM 1935 N N . VAL A 1 252 ? 19.226 -5.205 -12.826 1.00 89.31 252 VAL A N 1
ATOM 1936 C CA . VAL A 1 252 ? 18.735 -4.249 -11.826 1.00 89.31 252 VAL A CA 1
ATOM 1937 C C . VAL A 1 252 ? 19.913 -3.673 -11.075 1.00 89.31 252 VAL A C 1
ATOM 1939 O O . VAL A 1 252 ? 20.735 -4.410 -10.546 1.00 89.31 252 VAL A O 1
ATOM 1942 N N . ALA A 1 253 ? 20.009 -2.345 -11.036 1.00 87.38 253 ALA A N 1
ATOM 1943 C CA . ALA A 1 253 ? 21.105 -1.632 -10.383 1.00 87.38 253 ALA A CA 1
ATOM 1944 C C . ALA A 1 253 ? 22.511 -2.109 -10.826 1.00 87.38 253 ALA A C 1
ATOM 1946 O O . ALA A 1 253 ? 23.477 -1.972 -10.084 1.00 87.38 253 ALA A O 1
ATOM 1947 N N . GLY A 1 254 ? 22.627 -2.632 -12.054 1.00 85.38 254 GLY A N 1
ATOM 1948 C CA . GLY A 1 254 ? 23.869 -3.173 -12.615 1.00 85.38 254 GLY A CA 1
ATOM 1949 C C . GLY A 1 254 ? 24.117 -4.659 -12.340 1.00 85.38 254 GLY A C 1
ATOM 1950 O O . GLY A 1 254 ? 25.050 -5.214 -12.913 1.00 85.38 254 GLY A O 1
ATOM 1951 N N . GLU A 1 255 ? 23.279 -5.311 -11.534 1.00 89.00 255 GLU A N 1
ATOM 1952 C CA . GLU A 1 255 ? 23.367 -6.744 -11.245 1.00 89.00 255 GLU A CA 1
ATOM 1953 C C . GLU A 1 255 ? 22.446 -7.556 -12.172 1.00 89.00 255 GLU A C 1
ATOM 1955 O O . GLU A 1 255 ? 21.353 -7.084 -12.506 1.00 89.00 255 GLU A O 1
ATOM 1960 N N . PRO A 1 256 ? 22.841 -8.773 -12.596 1.00 90.56 256 PRO A N 1
ATOM 1961 C CA . PRO A 1 256 ? 21.995 -9.641 -13.413 1.00 90.56 256 PRO A CA 1
ATOM 1962 C C . PRO A 1 256 ? 20.661 -9.980 -12.733 1.00 90.56 256 PRO A C 1
ATOM 1964 O O . PRO A 1 256 ? 20.620 -10.298 -11.546 1.00 90.56 256 PRO A O 1
ATOM 1967 N N . ALA A 1 257 ? 19.581 -9.979 -13.511 1.00 88.06 257 ALA A N 1
ATOM 1968 C CA . ALA A 1 257 ? 18.236 -10.356 -13.090 1.00 88.06 257 ALA A CA 1
ATOM 1969 C C . ALA A 1 257 ? 17.665 -11.467 -13.989 1.00 88.06 257 ALA A C 1
ATOM 1971 O O . ALA A 1 257 ? 18.229 -11.804 -15.035 1.00 88.06 257 ALA A O 1
ATOM 1972 N N . GLU A 1 258 ? 16.527 -12.043 -13.592 1.00 84.50 258 GLU A N 1
ATOM 1973 C CA . GLU A 1 258 ? 15.825 -13.014 -14.432 1.00 84.50 258 GLU A CA 1
ATOM 1974 C C . GLU A 1 258 ? 15.459 -12.403 -15.790 1.00 84.50 258 GLU A C 1
ATOM 1976 O O . GLU A 1 258 ? 14.936 -11.293 -15.877 1.00 84.50 258 GLU A O 1
ATOM 1981 N N . THR A 1 259 ? 15.728 -13.142 -16.866 1.00 82.31 259 THR A N 1
ATOM 1982 C CA . THR A 1 259 ? 15.545 -12.686 -18.251 1.00 82.31 259 THR A CA 1
ATOM 1983 C C . THR A 1 259 ? 14.071 -12.734 -18.668 1.00 82.31 259 THR A C 1
ATOM 1985 O O . THR A 1 259 ? 13.656 -13.520 -19.514 1.00 82.31 259 THR A O 1
ATOM 1988 N N . ASN A 1 260 ? 13.253 -11.903 -18.032 1.00 75.94 260 ASN A N 1
ATOM 1989 C CA . ASN A 1 260 ? 11.834 -11.731 -18.314 1.00 75.94 260 ASN A CA 1
ATOM 1990 C C . ASN A 1 260 ? 11.436 -10.247 -18.143 1.00 75.94 260 ASN A C 1
ATOM 1992 O O . ASN A 1 260 ? 12.252 -9.398 -17.785 1.00 75.94 260 ASN A O 1
ATOM 1996 N N . LEU A 1 261 ? 10.179 -9.906 -18.442 1.00 70.31 261 LEU A N 1
ATOM 1997 C CA . LEU A 1 261 ? 9.656 -8.542 -18.252 1.00 70.31 261 LEU A CA 1
ATOM 1998 C C . LEU A 1 261 ? 9.279 -8.236 -16.792 1.00 70.31 261 LEU A C 1
ATOM 2000 O O . LEU A 1 261 ? 8.915 -7.099 -16.484 1.00 70.31 261 LEU A O 1
ATOM 2004 N N . GLU A 1 262 ? 9.326 -9.232 -15.908 1.00 76.00 262 GLU A N 1
ATOM 2005 C CA . GLU A 1 262 ? 8.937 -9.120 -14.508 1.00 76.00 262 GLU A CA 1
ATOM 2006 C C . GLU A 1 262 ? 10.151 -8.914 -13.602 1.00 76.00 262 GLU A C 1
ATOM 2008 O O . GLU A 1 262 ? 10.640 -9.834 -12.944 1.00 76.00 262 GLU A O 1
ATOM 2013 N N . VAL A 1 263 ? 10.615 -7.676 -13.522 1.00 79.50 263 VAL A N 1
ATOM 2014 C CA . VAL A 1 263 ? 11.846 -7.362 -12.803 1.00 79.50 263 VAL A CA 1
ATOM 2015 C C . VAL A 1 263 ? 11.563 -6.971 -11.355 1.00 79.50 263 VAL A C 1
ATOM 2017 O O . VAL A 1 263 ? 10.746 -6.084 -11.084 1.00 79.50 263 VAL A O 1
ATOM 2020 N N . ASP A 1 264 ? 12.250 -7.650 -10.437 1.00 88.06 264 ASP A N 1
ATOM 2021 C CA . ASP A 1 264 ? 12.266 -7.359 -9.004 1.00 88.06 264 ASP A CA 1
ATOM 2022 C C . ASP A 1 264 ? 13.349 -6.323 -8.691 1.00 88.06 264 ASP A C 1
ATOM 2024 O O . ASP A 1 264 ? 14.530 -6.544 -8.951 1.00 88.06 264 ASP A O 1
ATOM 2028 N N . PHE A 1 265 ? 12.935 -5.176 -8.162 1.00 89.12 265 PHE A N 1
ATOM 2029 C CA . PHE A 1 265 ? 13.834 -4.098 -7.762 1.00 89.12 265 PHE A CA 1
ATOM 2030 C C . PHE A 1 265 ? 14.224 -4.186 -6.286 1.00 89.12 265 PHE A C 1
ATOM 2032 O O . PHE A 1 265 ? 15.068 -3.405 -5.848 1.00 89.12 265 PHE A O 1
ATOM 2039 N N . GLY A 1 266 ? 13.615 -5.104 -5.531 1.00 90.44 266 GLY A N 1
ATOM 2040 C CA . GLY A 1 266 ? 13.784 -5.215 -4.095 1.00 90.44 266 GLY A CA 1
ATOM 2041 C C . GLY A 1 266 ? 13.372 -3.933 -3.378 1.00 90.44 266 GLY A C 1
ATOM 2042 O O . GLY A 1 266 ? 12.385 -3.281 -3.730 1.00 90.44 266 GLY A O 1
ATOM 2043 N N . ASP A 1 267 ? 14.141 -3.574 -2.358 1.00 92.31 267 ASP A N 1
ATOM 2044 C CA . ASP A 1 267 ? 13.885 -2.376 -1.573 1.00 92.31 267 ASP A CA 1
ATOM 2045 C C . ASP A 1 267 ? 14.497 -1.143 -2.254 1.00 92.31 267 ASP A C 1
ATOM 2047 O O . ASP A 1 267 ? 15.681 -1.121 -2.595 1.00 92.31 267 ASP A O 1
ATOM 2051 N N . ILE A 1 268 ? 13.694 -0.092 -2.431 1.00 92.50 268 ILE A N 1
ATOM 2052 C CA . ILE A 1 268 ? 14.140 1.206 -2.947 1.00 92.50 268 ILE A CA 1
ATOM 2053 C C . ILE A 1 268 ? 14.014 2.232 -1.817 1.00 92.50 268 ILE A C 1
ATOM 2055 O O . ILE A 1 268 ? 12.893 2.670 -1.526 1.00 92.50 268 ILE A O 1
ATOM 2059 N N . PRO A 1 269 ? 15.135 2.652 -1.198 1.00 94.88 269 PRO A N 1
ATOM 2060 C CA . PRO A 1 269 ? 15.114 3.610 -0.100 1.00 94.88 269 PRO A CA 1
ATOM 2061 C C . PRO A 1 269 ? 14.384 4.911 -0.440 1.00 94.88 269 PRO A C 1
ATOM 2063 O O . PRO A 1 269 ? 14.302 5.305 -1.613 1.00 94.88 269 PRO A O 1
ATOM 2066 N N . ALA A 1 270 ? 13.897 5.602 0.583 1.00 93.19 270 ALA A N 1
ATOM 2067 C CA . ALA A 1 270 ? 13.352 6.947 0.473 1.00 93.19 270 ALA A CA 1
ATOM 2068 C C . ALA A 1 270 ? 14.302 7.875 -0.297 1.00 93.19 270 ALA A C 1
ATOM 2070 O O . ALA A 1 270 ? 15.527 7.803 -0.157 1.00 93.19 270 ALA A O 1
ATOM 2071 N N . MET A 1 271 ? 13.737 8.757 -1.124 1.00 93.06 271 MET A N 1
ATOM 2072 C CA . MET A 1 271 ? 14.498 9.760 -1.887 1.00 93.06 271 MET A CA 1
ATOM 2073 C C . MET A 1 271 ? 15.617 9.187 -2.782 1.00 93.06 271 MET A C 1
ATOM 2075 O O . MET A 1 271 ? 16.555 9.899 -3.151 1.00 93.06 271 MET A O 1
ATOM 2079 N N . SER A 1 272 ? 15.534 7.905 -3.146 1.00 94.88 272 SER A N 1
ATOM 2080 C CA . SER A 1 272 ? 16.549 7.211 -3.936 1.00 94.88 272 SER A CA 1
ATOM 2081 C C . SER A 1 272 ? 16.039 6.820 -5.324 1.00 94.88 272 SER A C 1
ATOM 2083 O O . SER A 1 272 ? 14.939 7.170 -5.760 1.00 94.88 272 SER A O 1
ATOM 2085 N N . THR A 1 273 ? 16.887 6.157 -6.101 1.00 92.31 273 THR A N 1
ATOM 2086 C CA . THR A 1 273 ? 16.561 5.749 -7.463 1.00 92.31 273 THR A CA 1
ATOM 2087 C C . THR A 1 273 ? 17.203 4.410 -7.773 1.00 92.31 273 THR A C 1
ATOM 2089 O O . THR A 1 273 ? 18.357 4.182 -7.419 1.00 92.31 273 THR A O 1
ATOM 2092 N N . SER A 1 274 ? 16.469 3.561 -8.485 1.00 92.56 274 SER A N 1
ATOM 2093 C CA . SER A 1 274 ? 16.961 2.298 -9.027 1.00 92.56 274 SER A CA 1
ATOM 2094 C C . SER A 1 274 ? 16.723 2.239 -10.536 1.00 92.56 274 SER A C 1
ATOM 2096 O O . SER A 1 274 ? 15.854 2.932 -11.075 1.00 92.56 274 SER A O 1
ATOM 2098 N N . VAL A 1 275 ? 17.531 1.447 -11.237 1.00 90.06 275 VAL A N 1
ATOM 2099 C CA . VAL A 1 275 ? 17.492 1.324 -12.699 1.00 90.06 275 VAL A CA 1
ATOM 2100 C C . VAL A 1 275 ? 17.332 -0.137 -13.074 1.00 90.06 275 VAL A C 1
ATOM 2102 O O . VAL A 1 275 ? 18.117 -0.970 -12.633 1.00 90.06 275 VAL A O 1
ATOM 2105 N N . GLY A 1 276 ? 16.342 -0.424 -13.915 1.00 87.88 276 GLY A N 1
ATOM 2106 C CA . GLY A 1 276 ? 16.178 -1.709 -14.583 1.00 87.88 276 GLY A CA 1
ATOM 2107 C C . GLY A 1 276 ? 16.558 -1.573 -16.051 1.00 87.88 276 GLY A C 1
ATOM 2108 O O . GLY A 1 276 ? 16.212 -0.571 -16.680 1.00 87.88 276 GLY A O 1
ATOM 2109 N N . ILE A 1 277 ? 17.276 -2.547 -16.600 1.00 85.38 277 ILE A N 1
ATOM 2110 C CA . ILE A 1 277 ? 17.676 -2.573 -18.010 1.00 85.38 277 ILE A CA 1
ATOM 2111 C C . ILE A 1 277 ? 17.339 -3.941 -18.586 1.00 85.38 277 ILE A C 1
ATOM 2113 O O . ILE A 1 277 ? 17.720 -4.958 -18.019 1.00 85.38 277 ILE A O 1
ATOM 2117 N N . TRP A 1 278 ? 16.682 -3.954 -19.739 1.00 84.25 278 TRP A N 1
ATOM 2118 C CA . TRP A 1 278 ? 16.524 -5.126 -20.587 1.00 84.25 278 TRP A CA 1
ATOM 2119 C C . TRP A 1 278 ? 17.364 -4.948 -21.843 1.00 84.25 278 TRP A C 1
ATOM 2121 O O . TRP A 1 278 ? 17.261 -3.921 -22.522 1.00 84.25 278 TRP A O 1
ATOM 2131 N N . THR A 1 279 ? 18.160 -5.962 -22.163 1.00 85.75 279 THR A N 1
ATOM 2132 C CA . THR A 1 279 ? 18.816 -6.083 -23.462 1.00 85.75 279 THR A CA 1
ATOM 2133 C C . THR A 1 279 ? 17.935 -6.948 -24.353 1.00 85.75 279 THR A C 1
ATOM 2135 O O . THR A 1 279 ? 17.580 -8.078 -24.005 1.00 85.75 279 THR A O 1
ATOM 2138 N N . LEU A 1 280 ? 17.569 -6.395 -25.502 1.00 80.88 280 LEU A N 1
ATOM 2139 C CA . LEU A 1 280 ? 16.580 -6.937 -26.420 1.00 80.88 280 LEU A CA 1
ATOM 2140 C C . LEU A 1 280 ? 17.215 -7.161 -27.791 1.00 80.88 280 LEU A C 1
ATOM 2142 O O . LEU A 1 280 ? 18.079 -6.392 -28.209 1.00 80.88 280 LEU A O 1
ATOM 2146 N N . THR A 1 281 ? 16.760 -8.176 -28.517 1.00 76.62 281 THR A N 1
ATOM 2147 C CA . THR A 1 281 ? 17.040 -8.349 -29.948 1.00 76.62 281 THR A CA 1
ATOM 2148 C C . THR A 1 281 ? 15.738 -8.408 -30.729 1.00 76.62 281 THR A C 1
ATOM 2150 O O . THR A 1 281 ? 14.694 -8.791 -30.200 1.00 76.62 281 THR A O 1
ATOM 2153 N N . HIS A 1 282 ? 15.798 -8.007 -31.995 1.00 69.56 282 HIS A N 1
ATOM 2154 C CA . HIS A 1 282 ? 14.656 -8.030 -32.899 1.00 69.56 282 HIS A CA 1
ATOM 2155 C C . HIS A 1 282 ? 15.078 -8.563 -34.269 1.00 69.56 282 HIS A C 1
ATOM 2157 O O . HIS A 1 282 ? 16.201 -8.314 -34.708 1.00 69.56 282 HIS A O 1
ATOM 2163 N N . LEU A 1 283 ? 14.190 -9.297 -34.941 1.00 61.97 283 LEU A N 1
ATOM 2164 C CA . LEU A 1 283 ? 14.513 -9.984 -36.196 1.00 61.97 283 LEU A CA 1
ATOM 2165 C C . LEU A 1 283 ? 14.643 -9.032 -37.396 1.00 61.97 283 LEU A C 1
ATOM 2167 O O . LEU A 1 283 ? 15.486 -9.269 -38.249 1.00 61.97 283 LEU A O 1
ATOM 2171 N N . CYS A 1 284 ? 13.879 -7.937 -37.440 1.00 59.38 284 CYS A N 1
ATOM 2172 C CA . CYS A 1 284 ? 13.886 -6.992 -38.568 1.00 59.38 284 CYS A CA 1
ATOM 2173 C C . CYS A 1 284 ? 14.303 -5.572 -38.165 1.00 59.38 284 CYS A C 1
ATOM 2175 O O . CYS A 1 284 ? 14.086 -5.148 -37.026 1.00 59.38 284 CYS A O 1
ATOM 2177 N N . ARG A 1 285 ? 14.827 -4.795 -39.116 1.00 61.59 285 ARG A N 1
ATOM 2178 C CA . ARG A 1 285 ? 15.095 -3.362 -38.924 1.00 61.59 285 ARG A CA 1
ATOM 2179 C C . ARG A 1 285 ? 13.805 -2.592 -38.610 1.00 61.59 285 ARG A C 1
ATOM 2181 O O . ARG A 1 285 ? 12.818 -2.689 -39.341 1.00 61.59 285 ARG A O 1
ATOM 2188 N N . ALA A 1 286 ? 13.815 -1.774 -37.555 1.00 56.97 286 ALA A N 1
ATOM 2189 C CA . ALA A 1 286 ? 12.652 -0.991 -37.135 1.00 56.97 286 ALA A CA 1
ATOM 2190 C C . ALA A 1 286 ? 13.045 0.403 -36.620 1.00 56.97 286 ALA A C 1
ATOM 2192 O O . ALA A 1 286 ? 14.112 0.600 -36.044 1.00 56.97 286 ALA A O 1
ATOM 2193 N N . HIS A 1 287 ? 12.144 1.371 -36.805 1.00 55.97 287 HIS A N 1
ATOM 2194 C CA . HIS A 1 287 ? 12.264 2.711 -36.224 1.00 55.97 287 HIS A CA 1
ATOM 2195 C C . HIS A 1 287 ? 11.099 2.932 -35.261 1.00 55.97 287 HIS A C 1
ATOM 2197 O O . HIS A 1 287 ? 9.934 2.783 -35.653 1.00 55.97 287 HIS A O 1
ATOM 2203 N N . PHE A 1 288 ? 11.387 3.332 -34.023 1.00 54.25 288 PHE A N 1
ATOM 2204 C CA . PHE A 1 288 ? 10.330 3.785 -33.126 1.00 54.25 288 PHE A CA 1
ATOM 2205 C C . PHE A 1 288 ? 9.959 5.221 -33.467 1.00 54.25 288 PHE A C 1
ATOM 2207 O O . PHE A 1 288 ? 10.810 6.108 -33.515 1.00 54.25 288 PHE A O 1
ATOM 2214 N N . GLN A 1 289 ? 8.669 5.485 -33.676 1.00 43.38 289 GLN A N 1
ATOM 2215 C CA . GLN A 1 289 ? 8.224 6.869 -33.778 1.00 43.38 289 GLN A CA 1
ATOM 2216 C C . GLN A 1 289 ? 8.358 7.531 -32.410 1.00 43.38 289 GLN A C 1
ATOM 2218 O O . GLN A 1 289 ? 7.720 7.105 -31.447 1.00 43.38 289 GLN A O 1
ATOM 2223 N N . THR A 1 290 ? 9.170 8.588 -32.338 1.00 37.88 290 THR A N 1
ATOM 2224 C CA . THR A 1 290 ? 9.331 9.422 -31.148 1.00 37.88 290 THR A CA 1
ATOM 2225 C C . THR A 1 290 ? 7.993 10.040 -30.769 1.00 37.88 290 THR A C 1
ATOM 2227 O O . THR A 1 290 ? 7.650 11.147 -31.169 1.00 37.88 290 THR A O 1
ATOM 2230 N N . THR A 1 291 ? 7.236 9.347 -29.936 1.00 35.62 291 THR A N 1
ATOM 2231 C CA . THR A 1 291 ? 6.514 10.032 -28.880 1.00 35.62 291 THR A CA 1
ATOM 2232 C C . THR A 1 291 ? 7.393 9.824 -27.675 1.00 35.62 291 THR A C 1
ATOM 2234 O O . THR A 1 291 ? 7.542 8.696 -27.222 1.00 35.62 291 THR A O 1
ATOM 2237 N N . THR A 1 292 ? 8.043 10.880 -27.191 1.00 33.78 292 THR A N 1
ATOM 2238 C CA . THR A 1 292 ? 8.640 10.860 -25.861 1.00 33.78 292 THR A CA 1
ATOM 2239 C C . THR A 1 292 ? 7.541 10.437 -24.891 1.00 33.78 292 THR A C 1
ATOM 2241 O O . THR A 1 292 ? 6.745 11.260 -24.443 1.00 33.78 292 THR A O 1
ATOM 2244 N N . LEU A 1 293 ? 7.467 9.144 -24.586 1.00 36.22 293 LEU A N 1
ATOM 2245 C CA . LEU A 1 293 ? 6.635 8.597 -23.535 1.00 36.22 293 LEU A CA 1
ATOM 2246 C C . LEU A 1 293 ? 7.337 8.959 -22.228 1.00 36.22 293 LEU A C 1
ATOM 2248 O O . LEU A 1 293 ? 7.888 8.132 -21.514 1.00 36.22 293 LEU A O 1
ATOM 2252 N N . ARG A 1 294 ? 7.275 10.247 -21.875 1.00 35.41 294 ARG A N 1
ATOM 2253 C CA . ARG A 1 294 ? 7.248 10.653 -20.473 1.00 35.41 294 ARG A CA 1
ATOM 2254 C C . ARG A 1 294 ? 5.889 10.223 -19.925 1.00 35.41 294 ARG A C 1
ATOM 2256 O O . ARG A 1 294 ? 5.074 11.062 -19.553 1.00 35.41 294 ARG A O 1
ATOM 2263 N N . SER A 1 295 ? 5.618 8.918 -19.892 1.00 35.69 295 SER A N 1
ATOM 2264 C CA . SER A 1 295 ? 4.576 8.405 -19.019 1.00 35.69 295 SER A CA 1
ATOM 2265 C C . SER A 1 295 ? 5.131 8.536 -17.610 1.00 35.69 295 SER A C 1
ATOM 2267 O O . SER A 1 295 ? 5.802 7.642 -17.107 1.00 35.69 295 SER A O 1
ATOM 2269 N N . ARG A 1 296 ? 4.901 9.690 -16.980 1.00 36.62 296 ARG A N 1
ATOM 2270 C CA . ARG A 1 296 ? 4.934 9.762 -15.524 1.00 36.62 296 ARG A CA 1
ATOM 2271 C C . ARG A 1 296 ? 3.727 8.985 -15.036 1.00 36.62 296 ARG A C 1
ATOM 2273 O O . ARG A 1 296 ? 2.662 9.549 -14.802 1.00 36.62 296 ARG A O 1
ATOM 2280 N N . THR A 1 297 ? 3.887 7.678 -14.940 1.00 40.31 297 THR A N 1
ATOM 2281 C CA . THR A 1 297 ? 2.930 6.869 -14.210 1.00 40.31 297 THR A CA 1
ATOM 2282 C C . THR A 1 297 ? 3.296 7.047 -12.751 1.00 40.31 297 THR A C 1
ATOM 2284 O O . THR A 1 297 ? 4.291 6.497 -12.282 1.00 40.31 297 THR A O 1
ATOM 2287 N N . ARG A 1 298 ? 2.521 7.871 -12.039 1.00 45.28 298 ARG A N 1
ATOM 2288 C CA . ARG A 1 298 ? 2.480 7.766 -10.585 1.00 45.28 298 ARG A CA 1
ATOM 2289 C C . ARG A 1 298 ? 1.865 6.403 -10.322 1.00 45.28 298 ARG A C 1
ATOM 2291 O O . ARG A 1 298 ? 0.704 6.191 -10.670 1.00 45.28 298 ARG A O 1
ATOM 2298 N N . VAL A 1 299 ? 2.651 5.473 -9.795 1.00 45.69 299 VAL A N 1
ATOM 2299 C CA . VAL A 1 299 ? 2.112 4.174 -9.403 1.00 45.69 299 VAL A CA 1
ATOM 2300 C C . VAL A 1 299 ? 1.191 4.438 -8.219 1.00 45.69 299 VAL A C 1
ATOM 2302 O O . VAL A 1 299 ? 1.634 4.584 -7.085 1.00 45.69 299 VAL A O 1
ATOM 2305 N N . GLN A 1 300 ? -0.104 4.572 -8.494 1.00 39.84 300 GLN A N 1
ATOM 2306 C CA . GLN A 1 300 ? -1.116 4.364 -7.475 1.00 39.84 300 GLN A CA 1
ATOM 2307 C C . GLN A 1 300 ? -1.228 2.853 -7.316 1.00 39.84 300 GLN A C 1
ATOM 2309 O O . GLN A 1 300 ? -1.538 2.143 -8.273 1.00 39.84 300 GLN A O 1
ATOM 2314 N N . SER A 1 301 ? -0.853 2.377 -6.130 1.00 35.62 301 SER A N 1
ATOM 2315 C CA . SER A 1 301 ? -0.866 0.965 -5.758 1.00 35.62 301 SER A CA 1
ATOM 2316 C C . SER A 1 301 ? -2.152 0.292 -6.239 1.00 35.62 301 SER A C 1
ATOM 2318 O O . SER A 1 301 ? -3.254 0.719 -5.900 1.00 35.62 301 SER A O 1
ATOM 2320 N N . THR A 1 302 ? -2.015 -0.768 -7.035 1.00 34.69 302 THR A N 1
ATOM 2321 C CA . THR A 1 302 ? -3.053 -1.797 -7.081 1.00 34.69 302 THR A CA 1
ATOM 2322 C C . THR A 1 302 ? -2.707 -2.736 -5.928 1.00 34.69 302 THR A C 1
ATOM 2324 O O . THR A 1 302 ? -1.720 -3.462 -6.016 1.00 34.69 302 THR A O 1
ATOM 2327 N N . MET A 1 303 ? -3.431 -2.631 -4.809 1.00 37.22 303 MET A N 1
ATOM 2328 C CA . MET A 1 303 ? -3.164 -3.399 -3.585 1.00 37.22 303 MET A CA 1
ATOM 2329 C C . MET A 1 303 ? -3.208 -4.901 -3.884 1.00 37.22 303 MET A C 1
ATOM 2331 O O . MET A 1 303 ? -4.273 -5.444 -4.163 1.00 37.22 303 MET A O 1
ATOM 2335 N N . ILE A 1 304 ? -2.052 -5.567 -3.854 1.00 37.41 304 ILE A N 1
ATOM 2336 C CA . ILE A 1 304 ? -1.942 -7.026 -4.041 1.00 37.41 304 ILE A CA 1
ATOM 2337 C C . ILE A 1 304 ? -1.265 -7.695 -2.823 1.00 37.41 304 ILE A C 1
ATOM 2339 O O . ILE A 1 304 ? -1.320 -8.912 -2.685 1.00 37.41 304 ILE A O 1
ATOM 2343 N N . GLY A 1 305 ? -0.714 -6.924 -1.875 1.00 43.28 305 GLY A N 1
ATOM 2344 C CA . GLY A 1 305 ? -0.132 -7.459 -0.641 1.00 43.28 305 GLY A CA 1
ATOM 2345 C C . GLY A 1 305 ? -0.035 -6.424 0.481 1.00 43.28 305 GLY A C 1
ATOM 2346 O O . GLY A 1 305 ? 0.198 -5.241 0.228 1.00 43.28 305 GLY A O 1
ATOM 2347 N N . TRP A 1 306 ? -0.209 -6.892 1.716 1.00 41.34 306 TRP A N 1
ATOM 2348 C CA . TRP A 1 306 ? -0.098 -6.113 2.951 1.00 41.34 306 TRP A CA 1
ATOM 2349 C C . TRP A 1 306 ? 0.974 -6.731 3.834 1.00 41.34 306 TRP A C 1
ATOM 2351 O O . TRP A 1 306 ? 1.076 -7.958 3.908 1.00 41.34 306 TRP A O 1
ATOM 2361 N N . ARG A 1 307 ? 1.734 -5.898 4.546 1.00 49.16 307 ARG A N 1
ATOM 2362 C CA . ARG A 1 307 ? 2.556 -6.361 5.664 1.00 49.16 307 ARG A CA 1
ATOM 2363 C C . ARG A 1 307 ? 1.918 -5.879 6.956 1.00 49.16 307 ARG A C 1
ATOM 2365 O O . ARG A 1 307 ? 1.746 -4.680 7.153 1.00 49.16 307 ARG A O 1
ATOM 2372 N N . LEU A 1 308 ? 1.576 -6.831 7.818 1.00 40.28 308 LEU A N 1
ATOM 2373 C CA . LEU A 1 308 ? 1.083 -6.530 9.150 1.00 40.28 308 LEU A CA 1
ATOM 2374 C C . LEU A 1 308 ? 2.245 -6.007 10.000 1.00 40.28 308 LEU A C 1
ATOM 2376 O O . LEU A 1 308 ? 3.209 -6.736 10.244 1.00 40.28 308 LEU A O 1
ATOM 2380 N N . SER A 1 309 ? 2.170 -4.743 10.406 1.00 47.16 309 SER A N 1
ATOM 2381 C CA . SER A 1 309 ? 3.252 -4.085 11.143 1.00 47.16 309 SER A CA 1
ATOM 2382 C C . SER A 1 309 ? 3.118 -4.223 12.651 1.00 47.16 309 SER A C 1
ATOM 2384 O O . SER A 1 309 ? 4.115 -4.436 13.343 1.00 47.16 309 SER A O 1
ATOM 2386 N N . LYS A 1 310 ? 1.893 -4.127 13.179 1.00 52.31 310 LYS A N 1
ATOM 2387 C CA . LYS A 1 310 ? 1.620 -4.309 14.605 1.00 52.31 310 LYS A CA 1
ATOM 2388 C C . LYS A 1 310 ? 0.212 -4.863 14.821 1.00 52.31 310 LYS A C 1
ATOM 2390 O O . LYS A 1 310 ? -0.737 -4.405 14.190 1.00 52.31 310 LYS A O 1
ATOM 2395 N N . VAL A 1 311 ? 0.116 -5.822 15.740 1.00 50.06 311 VAL A N 1
ATOM 2396 C CA . VAL A 1 311 ? -1.143 -6.315 16.308 1.00 50.06 311 VAL A CA 1
ATOM 2397 C C . VAL A 1 311 ? -1.367 -5.594 17.628 1.00 50.06 311 VAL A C 1
ATOM 2399 O O . VAL A 1 311 ? -0.538 -5.691 18.536 1.00 50.06 311 VAL A O 1
ATOM 2402 N N . LEU A 1 312 ? -2.466 -4.857 17.719 1.00 42.41 312 LEU A N 1
ATOM 2403 C CA . LEU A 1 312 ? -2.929 -4.185 18.925 1.00 42.41 312 LEU A CA 1
ATOM 2404 C C . LEU A 1 312 ? -3.967 -5.075 19.594 1.00 42.41 312 LEU A C 1
ATOM 2406 O O . LEU A 1 312 ? -4.937 -5.482 18.960 1.00 42.41 312 LEU A O 1
ATOM 2410 N N . ARG A 1 313 ? -3.778 -5.356 20.882 1.00 48.41 313 ARG A N 1
ATOM 2411 C CA . ARG A 1 313 ? -4.768 -6.073 21.690 1.00 48.41 313 ARG A CA 1
ATOM 2412 C C . ARG A 1 313 ? -5.356 -5.116 22.706 1.00 48.41 313 ARG A C 1
ATOM 2414 O O . ARG A 1 313 ? -4.695 -4.753 23.679 1.00 48.41 313 ARG A O 1
ATOM 2421 N N . PHE A 1 314 ? -6.607 -4.735 22.489 1.00 46.69 314 PHE A N 1
ATOM 2422 C CA . PHE A 1 314 ? -7.392 -4.022 23.481 1.00 46.69 314 PHE A CA 1
ATOM 2423 C C . PHE A 1 314 ? -7.783 -5.031 24.568 1.00 46.69 314 PHE A C 1
ATOM 2425 O O . PHE A 1 314 ? -8.443 -6.030 24.297 1.00 46.69 314 PHE A O 1
ATOM 2432 N N . MET A 1 315 ? -7.258 -4.812 25.778 1.00 35.09 315 MET A N 1
ATOM 2433 C CA . MET A 1 315 ? -7.343 -5.690 26.955 1.00 35.09 315 MET A CA 1
ATOM 2434 C C . MET A 1 315 ? -8.696 -6.404 27.153 1.00 35.09 315 MET A C 1
ATOM 2436 O O . MET A 1 315 ? -9.752 -5.814 26.949 1.00 35.09 315 MET A O 1
ATOM 2440 N N . ASN A 1 316 ? -8.633 -7.629 27.698 1.00 36.66 316 ASN A N 1
ATOM 2441 C CA . ASN A 1 316 ? -9.768 -8.416 28.199 1.00 36.66 316 ASN A CA 1
ATOM 2442 C C . ASN A 1 316 ? -10.660 -7.595 29.145 1.00 36.66 316 ASN A C 1
ATOM 2444 O O . ASN A 1 316 ? -10.319 -7.396 30.317 1.00 36.66 316 ASN A O 1
ATOM 2448 N N . LEU A 1 317 ? -11.831 -7.176 28.669 1.00 34.88 317 LEU A N 1
ATOM 2449 C CA . LEU A 1 317 ? -12.902 -6.703 29.540 1.00 34.88 317 LEU A CA 1
ATOM 2450 C C . LEU A 1 317 ? -13.551 -7.925 30.195 1.00 34.88 317 LEU A C 1
ATOM 2452 O O . LEU A 1 317 ? -14.367 -8.619 29.592 1.00 34.88 317 LEU A O 1
ATOM 2456 N N . ARG A 1 318 ? -13.135 -8.206 31.435 1.00 34.41 318 ARG A N 1
ATOM 2457 C CA . ARG A 1 318 ? -13.821 -9.132 32.338 1.00 34.41 318 ARG A CA 1
ATOM 2458 C C . ARG A 1 318 ? -14.893 -8.376 33.093 1.00 34.41 318 ARG A C 1
ATOM 2460 O O . ARG A 1 318 ? -14.606 -7.741 34.108 1.00 34.41 318 ARG A O 1
ATOM 2467 N N . THR A 1 319 ? -16.132 -8.503 32.648 1.00 36.56 319 THR A N 1
ATOM 2468 C CA . THR A 1 319 ? -17.266 -8.048 33.447 1.00 36.56 319 THR A CA 1
ATOM 2469 C C . THR A 1 319 ? -17.562 -9.124 34.494 1.00 36.56 319 THR A C 1
ATOM 2471 O O . THR A 1 319 ? -18.305 -10.070 34.247 1.00 36.56 319 THR A O 1
ATOM 2474 N N . VAL A 1 320 ? -16.904 -9.032 35.655 1.00 27.88 320 VAL A N 1
ATOM 2475 C CA . VAL A 1 320 ? -17.230 -9.840 36.840 1.00 27.88 320 VAL A CA 1
ATOM 2476 C C . VAL A 1 320 ? -18.278 -9.078 37.639 1.00 27.88 320 VAL A C 1
ATOM 2478 O O . VAL A 1 320 ? -17.947 -8.091 38.293 1.00 27.88 320 VAL A O 1
ATOM 2481 N N . TYR A 1 321 ? -19.515 -9.566 37.644 1.00 33.31 321 TYR A N 1
ATOM 2482 C CA . TYR A 1 321 ? -20.458 -9.257 38.714 1.00 33.31 321 TYR A CA 1
ATOM 2483 C C . TYR A 1 321 ? -20.887 -10.561 39.390 1.00 33.31 321 TYR A C 1
ATOM 2485 O O . TYR A 1 321 ? -21.109 -11.573 38.729 1.00 33.31 321 TYR A O 1
ATOM 2493 N N . THR A 1 322 ? -20.856 -10.519 40.723 1.00 32.53 322 THR A N 1
ATOM 2494 C CA . THR A 1 322 ? -21.171 -11.589 41.685 1.00 32.53 322 THR A CA 1
ATOM 2495 C C . THR A 1 322 ? -22.535 -12.219 41.481 1.00 32.53 322 THR A C 1
ATOM 2497 O O . THR A 1 322 ? -23.479 -11.435 41.238 1.00 32.53 322 THR A O 1
#

Foldseek 3Di:
DDPPVVVVVVVVVLVVLQVVCVVVVAPGNVSVVVVVVVVVVLLVVLVVVQDQWAFDWAFDWDKAFAAEKAKEKEKEFAQDAKWAQKAKDKWKAFPPPRHTDCVQKDKDAWDKDQWDDHHGGIMHHHRDMIMTMIMMHGHQVCEQAAKTKMWIWIKIWTDDPNDIDIDTFDTDIDIHGHDWWKWKAKDWDQWWDAARSSDPDGDHGDKTKIKIKIFGQGNAKGAFMKTPTDDTDTPDIPPPDDFDKAFPFKDKQRHGDPSDPIDTNGIAHHRGMIMIMTTITTHHIHGHDDPNPPVRPGPPHPHPDYDHDYYHYRDYDDPDDD

Organism: NCBI:txid210454

pLDDT: mean 76.89, std 19.28, range [27.88, 97.44]

Secondary structure (DSSP, 8-state):
---HHHHHHHHHHHHHHHHHHHHTT-SSHHHHHHHHHHHHHHHHHHHHH----EEEEE----EE--EEEEEEEEEEEE-SS-EEEEEEEEEEEETTT--B-GGGEEEPPPEEES-S-SEEEEEE-TTEEEEEEEEEEE-TTTSSSS-EEEEEEEEEEEEETTEEEEEEEEEEEEEEPPPP-EEEEEEE-SEE--B-TTSSS-PPPPPEEEEEEEEE-SSS-EEEEEE-----EEEE-TT-----EEEEEEEETTEEE-SSS--EEEEE-TT-EEEEEEEEEESB-EEE--------EE-------EEEEEEEEEEEEE----

Radius of gyration: 37.2 Å; chains: 1; bounding box: 65×36×140 Å